Protein AF-A0A099NRB2-F1 (afdb_monomer_lite)

Foldseek 3Di:
DCPVPPLPPFDWDADPVLRDIDTDWDKDQWLDADALVLLVLCCVQFDVVCSVPQPHPPPPPPPPPPPDVPDPPDDPPPDDPVNVVVSVVSSVVSRVVCVVSQWIATPVGQIDHPLLFPDWAWFDDSNDIDTGHPAPSSVLSVCCSVPNPCVVVAQWDFQWGQDPVLRDTFGNLLLVVLLVLPDDPVVVVVQPPDPPPSPRDGCVSCVVVCVVCVPSSVVLLQLLLVCVVPVDVVSDGPDRDDGPDSSVVVSVVVCVVVVVRVVSCCVVPVVRDPPVPPPPSDPPDPPPDDD

InterPro domains:
  IPR007074 LicD/FKTN/FKRP, nucleotidyltransferase domain [PF04991] (4-137)
  IPR009644 FKTN/Mannosyltransferase regulator [PTHR15407] (3-195)

pLDDT: mean 76.5, std 18.3, range [29.64, 95.75]

Radius of gyration: 25.69 Å; chains: 1; bounding box: 51×63×72 Å

Structure (mmCIF, N/CA/C/O backbone):
data_AF-A0A099NRB2-F1
#
_entry.id   AF-A0A099NRB2-F1
#
loop_
_atom_site.group_PDB
_atom_site.id
_atom_site.type_symbol
_atom_site.label_atom_id
_atom_site.label_alt_id
_atom_site.label_comp_id
_atom_site.label_asym_id
_atom_site.label_entity_id
_atom_site.label_seq_id
_atom_site.pdbx_PDB_ins_code
_atom_site.Cartn_x
_atom_site.Cartn_y
_atom_site.Cartn_z
_atom_site.occupancy
_atom_site.B_iso_or_equiv
_atom_site.auth_seq_id
_atom_site.auth_comp_id
_atom_site.auth_asym_id
_atom_site.auth_atom_id
_atom_site.pdbx_PDB_model_num
ATOM 1 N N . GLY A 1 1 ? 2.157 0.848 -22.400 1.00 43.22 1 GLY A N 1
ATOM 2 C CA . GLY A 1 1 ? 3.146 1.868 -22.761 1.00 43.22 1 GLY A CA 1
ATOM 3 C C . GLY A 1 1 ? 2.749 2.642 -23.999 1.00 43.22 1 GLY A C 1
ATOM 4 O O . GLY A 1 1 ? 2.373 2.060 -25.007 1.00 43.22 1 GLY A O 1
ATOM 5 N N . LYS A 1 2 ? 2.792 3.973 -23.901 1.00 42.06 2 LYS A N 1
ATOM 6 C CA . LYS A 1 2 ? 2.476 4.970 -24.939 1.00 42.06 2 LYS A CA 1
ATOM 7 C C . LYS A 1 2 ? 3.451 4.937 -26.135 1.00 42.06 2 LYS A C 1
ATOM 9 O O . LYS A 1 2 ? 3.938 5.983 -26.540 1.00 42.06 2 LYS A O 1
ATOM 14 N N . GLU A 1 3 ? 3.715 3.797 -26.762 1.00 41.03 3 GLU A N 1
ATOM 15 C CA . GLU A 1 3 ? 4.356 3.855 -28.080 1.00 41.03 3 GLU A CA 1
ATOM 16 C C . GLU A 1 3 ? 3.373 4.535 -29.044 1.00 41.03 3 GLU A C 1
ATOM 18 O O . GLU A 1 3 ? 2.236 4.091 -29.237 1.00 41.03 3 GLU A O 1
ATOM 23 N N . ASN A 1 4 ? 3.747 5.728 -29.507 1.00 49.94 4 ASN A N 1
ATOM 24 C CA . ASN A 1 4 ? 2.945 6.617 -30.354 1.00 49.94 4 ASN A CA 1
ATOM 25 C C . ASN A 1 4 ? 1.575 7.047 -29.793 1.00 49.94 4 ASN A C 1
ATOM 27 O O . ASN A 1 4 ? 0.681 7.403 -30.557 1.00 49.94 4 ASN A O 1
ATOM 31 N N . GLY A 1 5 ? 1.356 6.996 -28.471 1.00 51.91 5 GLY A N 1
ATOM 32 C CA . GLY A 1 5 ? 0.042 7.324 -27.891 1.00 51.91 5 GLY A CA 1
ATOM 33 C C . GLY A 1 5 ? -1.081 6.348 -28.276 1.00 51.91 5 GLY A C 1
ATOM 34 O O . GLY A 1 5 ? -2.254 6.670 -28.094 1.00 51.91 5 GLY A O 1
ATOM 35 N N . SER A 1 6 ? -0.727 5.167 -28.796 1.00 51.22 6 SER A N 1
ATOM 36 C CA . SER A 1 6 ? -1.684 4.172 -29.299 1.00 51.22 6 SER A CA 1
ATOM 37 C C . SER A 1 6 ? -2.08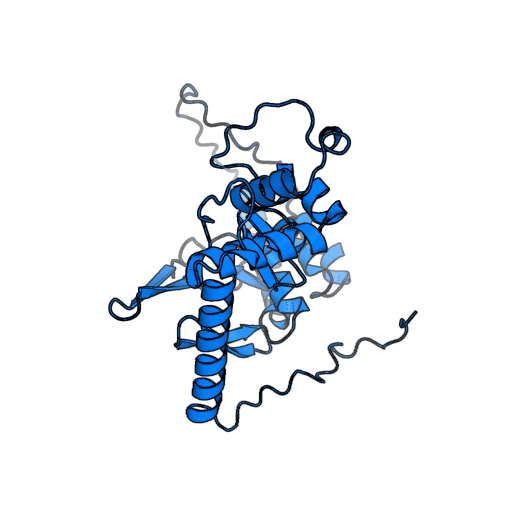3 3.129 -28.252 1.00 51.22 6 SER A C 1
ATOM 39 O O . SER A 1 6 ? -3.122 2.488 -28.387 1.00 51.22 6 SER A O 1
ATOM 41 N N . ASN A 1 7 ? -1.318 2.986 -27.163 1.00 56.28 7 ASN A N 1
ATOM 42 C CA . ASN A 1 7 ? -1.735 2.167 -26.025 1.00 56.28 7 ASN A CA 1
ATOM 43 C C . ASN A 1 7 ? -2.755 2.928 -25.164 1.00 56.28 7 ASN A C 1
ATOM 45 O O . ASN A 1 7 ? -2.414 3.593 -24.181 1.00 56.28 7 ASN A O 1
ATOM 49 N N . ASN A 1 8 ? -4.009 2.852 -25.607 1.00 58.25 8 ASN A N 1
ATOM 50 C CA . ASN A 1 8 ? -5.182 3.461 -24.985 1.00 58.25 8 ASN A CA 1
ATOM 51 C C . ASN A 1 8 ? -6.069 2.428 -24.278 1.00 58.25 8 ASN A C 1
ATOM 53 O O . ASN A 1 8 ? -7.251 2.691 -24.079 1.00 58.25 8 ASN A O 1
ATOM 57 N N . ILE A 1 9 ? -5.525 1.262 -23.909 1.00 65.44 9 ILE A N 1
ATOM 58 C CA . ILE A 1 9 ? -6.285 0.266 -23.148 1.00 65.44 9 ILE A CA 1
ATOM 59 C C . ILE A 1 9 ? -6.380 0.759 -21.697 1.00 65.44 9 ILE A C 1
ATOM 61 O O . ILE A 1 9 ? -5.507 0.497 -20.871 1.00 65.44 9 ILE A O 1
ATOM 65 N N . ASP A 1 10 ? -7.422 1.547 -21.452 1.00 66.81 10 ASP A N 1
ATOM 66 C CA . ASP A 1 10 ? -7.954 1.943 -20.151 1.00 66.81 10 ASP A CA 1
ATOM 67 C C . ASP A 1 10 ? -9.390 1.415 -20.129 1.00 66.81 10 ASP A C 1
ATOM 69 O O . ASP A 1 10 ? -10.236 1.866 -20.906 1.00 66.81 10 ASP A O 1
ATOM 73 N N . ALA A 1 11 ? -9.629 0.384 -19.327 1.00 76.88 11 ALA A N 1
ATOM 74 C CA . ALA A 1 11 ? -10.942 -0.224 -19.192 1.00 76.88 11 ALA A CA 1
ATOM 75 C C . ALA A 1 11 ? -11.305 -0.294 -17.716 1.00 76.88 11 ALA A C 1
ATOM 77 O O . ALA A 1 11 ? -10.454 -0.502 -16.857 1.00 76.88 11 ALA A O 1
ATOM 78 N N . ARG A 1 12 ? -12.590 -0.120 -17.425 1.00 85.00 12 ARG A N 1
ATOM 79 C CA . ARG A 1 12 ? -13.124 -0.270 -16.076 1.00 85.00 12 ARG A CA 1
ATOM 80 C C . ARG A 1 12 ? -14.252 -1.266 -16.128 1.00 85.00 12 ARG A C 1
ATOM 82 O O . ARG A 1 12 ? -15.140 -1.137 -16.969 1.00 85.00 12 ARG A O 1
ATOM 89 N N . VAL A 1 13 ? -14.197 -2.240 -15.237 1.00 83.75 13 VAL A N 1
ATOM 90 C CA . VAL A 1 13 ? -15.314 -3.147 -15.003 1.00 83.75 13 VAL A CA 1
ATOM 91 C C . VAL A 1 13 ? -15.972 -2.703 -13.712 1.00 83.75 13 VAL A C 1
ATOM 93 O O . VAL A 1 13 ? -15.300 -2.557 -12.692 1.00 83.75 13 VAL A O 1
ATOM 96 N N . VAL A 1 14 ? -17.273 -2.440 -13.796 1.00 84.75 14 VAL A N 1
ATOM 97 C CA . VAL A 1 14 ? -18.122 -2.160 -12.642 1.00 84.75 14 VAL A CA 1
ATOM 98 C C . VAL A 1 14 ? -19.217 -3.206 -12.642 1.00 84.75 14 VAL A C 1
ATOM 100 O O . VAL A 1 14 ? -20.041 -3.222 -13.557 1.00 84.75 14 VAL A O 1
ATOM 103 N N . ASP A 1 15 ? -19.202 -4.083 -11.649 1.00 83.19 15 ASP A N 1
ATOM 104 C CA . ASP A 1 15 ? -20.333 -4.962 -11.394 1.00 83.19 15 ASP A CA 1
ATOM 105 C C . ASP A 1 15 ? -21.363 -4.205 -10.551 1.00 83.19 15 ASP A C 1
ATOM 107 O O . ASP A 1 15 ? -21.065 -3.739 -9.452 1.00 83.19 15 ASP A O 1
ATOM 111 N N . VAL A 1 16 ? -22.570 -4.034 -11.088 1.00 84.81 16 VAL A N 1
ATOM 112 C CA . VAL A 1 16 ? -23.629 -3.240 -10.446 1.00 84.81 16 VAL A CA 1
ATOM 113 C C . VAL A 1 16 ? -24.317 -3.985 -9.307 1.00 84.81 16 VAL A C 1
ATOM 115 O O . VAL A 1 16 ? -24.916 -3.334 -8.453 1.00 84.81 16 VAL A O 1
ATOM 118 N N . ASP A 1 17 ? -24.207 -5.314 -9.276 1.00 73.88 17 ASP A N 1
ATOM 119 C CA . ASP A 1 17 ? -24.841 -6.137 -8.248 1.00 73.88 17 ASP A CA 1
ATOM 120 C C . ASP A 1 17 ? -23.969 -6.216 -6.987 1.00 73.88 17 ASP A C 1
ATOM 122 O O . ASP A 1 17 ? -24.467 -6.024 -5.876 1.00 73.88 17 ASP A O 1
ATOM 126 N N . SER A 1 18 ? -22.658 -6.445 -7.144 1.00 77.12 18 SER A N 1
ATOM 127 C CA . SER A 1 18 ? -21.711 -6.472 -6.016 1.00 77.12 18 SER A CA 1
ATOM 128 C C . SER A 1 18 ? -21.108 -5.107 -5.667 1.00 77.12 18 SER A C 1
ATOM 130 O O . SER A 1 18 ? -20.622 -4.917 -4.552 1.00 77.12 18 SER A O 1
ATOM 132 N N . GLY A 1 19 ? -21.120 -4.155 -6.604 1.00 77.38 19 GLY A N 1
ATOM 133 C CA . GLY A 1 19 ? -20.379 -2.899 -6.496 1.00 77.38 19 GLY A CA 1
ATOM 134 C C . GLY A 1 19 ? -18.883 -3.026 -6.813 1.00 77.38 19 GLY A C 1
ATOM 135 O O . GLY A 1 19 ? -18.168 -2.035 -6.648 1.00 77.38 19 GLY A O 1
ATOM 136 N N . LEU A 1 20 ? -18.413 -4.200 -7.269 1.00 80.44 20 LEU A N 1
ATOM 137 C CA . LEU A 1 20 ? -17.005 -4.442 -7.593 1.00 80.44 20 LEU A CA 1
ATOM 138 C C . LEU A 1 20 ? -16.510 -3.468 -8.661 1.00 80.44 20 LEU A C 1
ATOM 140 O O . LEU A 1 20 ? -17.086 -3.369 -9.747 1.00 80.44 20 LEU A O 1
ATOM 144 N N . PHE A 1 21 ? -15.396 -2.800 -8.367 1.00 83.44 21 PHE A N 1
ATOM 145 C CA . PHE A 1 21 ? -14.719 -1.889 -9.285 1.00 83.44 21 PHE A CA 1
ATOM 146 C C . PHE A 1 21 ? -13.305 -2.385 -9.600 1.00 83.44 21 PHE A C 1
ATOM 148 O O . PHE A 1 21 ? -12.449 -2.480 -8.719 1.00 83.44 21 PHE A O 1
ATOM 155 N N . VAL A 1 22 ? -13.027 -2.634 -10.881 1.00 82.44 22 VAL A N 1
ATOM 156 C CA . VAL A 1 22 ? -11.697 -3.033 -11.366 1.00 82.44 22 VAL A CA 1
ATOM 157 C C . VAL A 1 22 ? -11.193 -2.025 -12.392 1.00 82.44 22 VAL A C 1
ATOM 159 O O . VAL A 1 22 ? -11.799 -1.858 -13.452 1.00 82.44 22 VAL A O 1
ATOM 162 N N . ASP A 1 23 ? -10.057 -1.387 -12.092 1.00 83.62 23 ASP A N 1
ATOM 163 C CA . ASP A 1 23 ? -9.315 -0.535 -13.030 1.00 83.62 23 ASP A CA 1
ATOM 164 C C . ASP A 1 23 ? -8.304 -1.394 -13.805 1.00 83.62 23 ASP A C 1
ATOM 166 O O . ASP A 1 23 ? -7.403 -2.002 -13.223 1.00 83.62 23 ASP A O 1
ATOM 170 N N . ILE A 1 24 ? -8.474 -1.483 -15.124 1.00 83.12 24 ILE A N 1
ATOM 171 C CA . ILE A 1 24 ? -7.662 -2.325 -16.006 1.00 83.12 24 ILE A CA 1
ATOM 172 C C . ILE A 1 24 ? -6.663 -1.447 -16.750 1.00 83.12 24 ILE A C 1
ATOM 174 O O . ILE A 1 24 ? -7.028 -0.547 -17.507 1.00 83.12 24 ILE A O 1
ATOM 178 N N . THR A 1 25 ? -5.383 -1.773 -16.587 1.00 83.12 25 THR A N 1
ATOM 179 C CA . THR A 1 25 ? -4.269 -1.099 -17.253 1.00 83.12 25 THR A CA 1
ATOM 180 C C . THR A 1 25 ? -3.484 -2.074 -18.126 1.00 83.12 25 THR A C 1
ATOM 182 O O . THR A 1 25 ? -3.059 -3.134 -17.671 1.00 83.12 25 THR A O 1
ATOM 185 N N . GLY A 1 26 ? -3.232 -1.686 -19.379 1.00 85.56 26 GLY A N 1
ATOM 186 C CA . GLY A 1 26 ? -2.341 -2.416 -20.281 1.00 85.56 26 GLY A CA 1
ATOM 187 C C . GLY A 1 26 ? -0.854 -2.144 -20.017 1.00 85.56 26 GLY A C 1
ATOM 188 O O . GLY A 1 26 ? -0.421 -0.989 -19.916 1.00 85.56 26 GLY A O 1
ATOM 189 N N . LEU A 1 27 ? -0.052 -3.209 -19.989 1.00 89.00 27 LEU A N 1
ATOM 190 C CA . LEU A 1 27 ? 1.412 -3.148 -19.991 1.00 89.00 27 LEU A CA 1
ATOM 191 C C . LEU A 1 27 ? 1.950 -3.410 -21.402 1.00 89.00 27 LEU A C 1
ATOM 193 O O . LEU A 1 27 ? 1.386 -4.199 -22.154 1.00 89.00 27 LEU A O 1
ATOM 197 N N . SER A 1 28 ? 3.032 -2.735 -21.781 1.00 90.06 28 SER A N 1
ATOM 198 C CA . SER A 1 28 ? 3.771 -3.034 -23.014 1.00 90.06 28 SER A CA 1
ATOM 199 C C . SER A 1 28 ? 5.253 -2.758 -22.812 1.00 90.06 28 SER A C 1
ATOM 201 O O . SER A 1 28 ? 5.629 -2.135 -21.824 1.00 90.0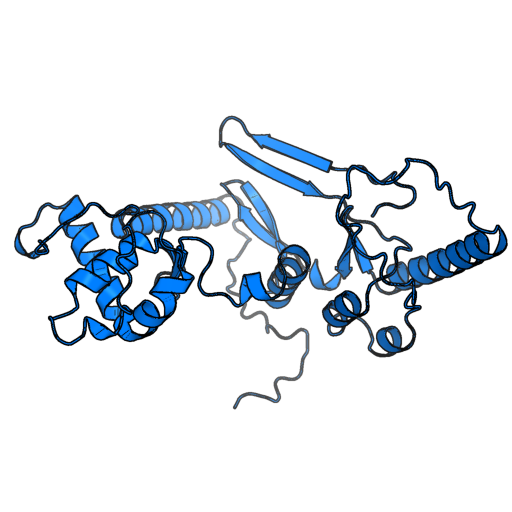6 28 SER A O 1
ATOM 203 N N . VAL A 1 29 ? 6.088 -3.197 -23.745 1.00 92.75 29 VAL A N 1
ATOM 204 C CA . VAL A 1 29 ? 7.450 -2.668 -23.867 1.00 92.75 29 VAL A CA 1
ATOM 205 C C . VAL A 1 29 ? 7.357 -1.291 -24.535 1.00 92.75 29 VAL A C 1
ATOM 207 O O . VAL A 1 29 ? 6.426 -1.049 -25.310 1.00 92.75 29 VAL A O 1
ATOM 210 N N . SER A 1 30 ? 8.249 -0.364 -24.184 1.00 90.19 30 SER A N 1
ATOM 211 C CA . SER A 1 30 ? 8.388 0.902 -24.913 1.00 90.19 30 SER A CA 1
ATOM 212 C C . SER A 1 30 ? 9.796 1.472 -24.827 1.00 90.19 30 SER A C 1
ATOM 214 O O . SER A 1 30 ? 10.443 1.271 -23.801 1.00 90.19 30 SER A O 1
ATOM 216 N N . GLY A 1 31 ? 10.204 2.277 -25.809 1.00 90.00 31 GLY A N 1
ATOM 217 C CA . GLY A 1 31 ? 11.449 3.061 -25.784 1.00 90.00 31 GLY A CA 1
ATOM 218 C C . GLY A 1 31 ? 11.482 4.272 -24.830 1.00 90.00 31 GLY A C 1
ATOM 219 O O . GLY A 1 31 ? 12.411 5.079 -24.874 1.00 90.00 31 GLY A O 1
ATOM 220 N N . GLU A 1 32 ? 10.485 4.448 -23.953 1.00 87.88 32 GLU A N 1
ATOM 221 C CA . GLU A 1 32 ? 10.466 5.567 -23.003 1.00 87.88 32 GLU A CA 1
ATOM 222 C C . GLU A 1 32 ? 11.590 5.468 -21.959 1.00 87.88 32 GLU A C 1
ATOM 224 O O . GLU A 1 32 ? 11.655 4.502 -21.207 1.00 87.88 32 GLU A O 1
ATOM 229 N N . SER A 1 33 ? 12.430 6.501 -21.838 1.00 88.00 33 SER A N 1
ATOM 230 C CA . SER A 1 33 ? 13.547 6.494 -20.883 1.00 88.00 33 SER A CA 1
ATOM 231 C C . SER A 1 33 ? 13.104 6.490 -19.416 1.00 88.00 33 SER A C 1
ATOM 233 O O . SER A 1 33 ? 12.306 7.331 -18.994 1.00 88.00 33 SER A O 1
ATOM 235 N N . LEU A 1 34 ? 13.732 5.626 -18.618 1.00 89.44 34 LEU A N 1
ATOM 236 C CA . LEU A 1 34 ? 13.676 5.650 -17.157 1.00 89.44 34 LEU A CA 1
ATOM 237 C C . LEU A 1 34 ? 14.478 6.832 -16.588 1.00 89.44 34 LEU A C 1
ATOM 239 O O . LEU A 1 34 ? 15.589 7.144 -17.025 1.00 89.44 34 LEU A O 1
ATOM 243 N N . THR A 1 35 ? 13.955 7.465 -15.541 1.00 88.38 35 THR A N 1
ATOM 244 C CA . THR A 1 35 ? 14.723 8.392 -14.701 1.00 88.38 35 THR A CA 1
ATOM 245 C C . THR A 1 35 ? 15.721 7.635 -13.821 1.00 88.38 35 THR A C 1
ATOM 247 O O . THR A 1 35 ? 15.529 6.466 -13.488 1.00 88.38 35 THR A O 1
ATOM 250 N N . SER A 1 36 ? 16.755 8.321 -13.320 1.00 85.81 36 SER A N 1
ATOM 251 C CA . SER A 1 36 ? 17.711 7.725 -12.368 1.00 85.81 36 SER A CA 1
ATOM 252 C C . SER A 1 36 ? 17.032 7.182 -11.101 1.00 85.81 36 SER A C 1
ATOM 254 O O . SER A 1 36 ? 17.493 6.208 -10.506 1.00 85.81 36 SER A O 1
ATOM 256 N N . ALA A 1 37 ? 15.925 7.801 -10.676 1.00 86.06 37 ALA A N 1
ATOM 257 C CA . ALA A 1 37 ? 15.146 7.335 -9.535 1.00 86.06 37 ALA A CA 1
ATOM 258 C C . ALA A 1 37 ? 14.397 6.030 -9.845 1.00 86.06 37 ALA A C 1
ATOM 260 O O . ALA A 1 37 ? 14.343 5.151 -8.988 1.00 86.06 37 ALA A O 1
ATOM 261 N N . GLU A 1 38 ? 13.842 5.892 -11.050 1.00 88.69 38 GLU A N 1
ATOM 262 C CA . GLU A 1 38 ? 13.164 4.670 -11.495 1.00 88.69 38 GLU A CA 1
ATOM 263 C C . GLU A 1 38 ? 14.160 3.533 -11.729 1.00 88.69 38 GLU A C 1
ATOM 265 O O . GLU A 1 38 ? 13.946 2.444 -11.202 1.00 88.69 38 GLU A O 1
ATOM 270 N N . LEU A 1 39 ? 15.306 3.798 -12.367 1.00 89.19 39 LEU A N 1
ATOM 271 C CA . LEU A 1 39 ? 16.399 2.822 -12.492 1.00 89.19 39 LEU A CA 1
ATOM 272 C C . LEU A 1 39 ? 16.832 2.276 -11.127 1.00 89.19 39 LEU A C 1
ATOM 274 O O . LEU A 1 39 ? 16.991 1.070 -10.945 1.00 89.19 39 LEU A O 1
ATOM 278 N N . LYS A 1 40 ? 16.937 3.145 -10.113 1.00 87.81 40 LYS A N 1
ATOM 279 C CA . LYS A 1 40 ? 17.264 2.716 -8.747 1.00 87.81 40 LYS A CA 1
ATOM 280 C C . LYS A 1 40 ? 16.210 1.776 -8.149 1.00 87.81 40 LYS A C 1
ATOM 282 O O . LYS A 1 40 ? 16.581 0.891 -7.379 1.00 87.81 40 LYS A O 1
ATOM 287 N N . LYS A 1 41 ? 14.922 1.937 -8.486 1.00 88.94 41 LYS A N 1
ATOM 288 C CA . LYS A 1 41 ? 13.860 1.000 -8.064 1.00 88.94 41 LYS A CA 1
ATOM 289 C C . LYS A 1 41 ? 14.025 -0.371 -8.728 1.00 88.94 41 LYS A C 1
ATOM 291 O O . LYS A 1 41 ? 13.687 -1.380 -8.113 1.00 88.94 41 LYS A O 1
ATOM 296 N N . LEU A 1 42 ? 14.574 -0.410 -9.944 1.00 90.31 42 LEU A N 1
ATOM 297 C CA . LEU A 1 42 ? 14.797 -1.641 -10.704 1.00 90.31 42 LEU A CA 1
ATOM 298 C C . LEU A 1 42 ? 16.108 -2.357 -10.357 1.00 90.31 42 LEU A C 1
ATOM 300 O O . LEU A 1 42 ? 16.233 -3.526 -10.684 1.00 90.31 42 LEU A O 1
ATOM 304 N N . ARG A 1 43 ? 17.044 -1.729 -9.632 1.00 88.75 43 ARG A N 1
ATOM 305 C CA . ARG A 1 43 ? 18.393 -2.265 -9.335 1.00 88.75 43 ARG A CA 1
ATOM 306 C C . ARG A 1 43 ? 18.460 -3.712 -8.821 1.00 88.75 43 ARG A C 1
ATOM 308 O O . ARG A 1 43 ? 19.471 -4.370 -9.003 1.00 88.75 43 ARG A O 1
ATOM 315 N N . ARG A 1 44 ? 17.425 -4.202 -8.135 1.00 87.81 44 ARG A N 1
ATOM 316 C CA . ARG A 1 44 ? 17.370 -5.585 -7.614 1.00 87.81 44 ARG A CA 1
ATOM 317 C C . ARG A 1 44 ? 16.785 -6.603 -8.600 1.00 87.81 44 ARG A C 1
ATOM 319 O O . ARG A 1 44 ? 16.741 -7.782 -8.281 1.00 87.81 44 ARG A O 1
ATOM 326 N N . TRP A 1 45 ? 16.305 -6.132 -9.743 1.00 91.31 45 TRP A N 1
ATOM 327 C CA . TRP A 1 45 ? 15.466 -6.865 -10.690 1.00 91.31 45 TRP A CA 1
ATOM 328 C C . TRP A 1 45 ? 16.051 -6.893 -12.105 1.00 91.31 45 TRP A C 1
ATOM 330 O O . TRP A 1 45 ? 15.480 -7.532 -12.981 1.00 91.31 45 TRP A O 1
ATOM 340 N N . VAL A 1 46 ? 17.152 -6.173 -12.334 1.00 91.44 46 VAL A N 1
ATOM 341 C CA . VAL A 1 46 ? 17.881 -6.108 -13.605 1.00 91.44 46 VAL A CA 1
ATOM 342 C C . VAL A 1 46 ? 19.383 -6.271 -13.339 1.00 91.44 46 VAL A C 1
ATOM 344 O O . VAL A 1 46 ? 19.818 -5.992 -12.215 1.00 91.44 46 VAL A O 1
ATOM 347 N N . PRO A 1 47 ? 20.183 -6.704 -14.331 1.00 91.19 47 PRO A N 1
ATOM 348 C CA . PRO A 1 47 ? 21.638 -6.786 -14.201 1.00 91.19 47 PRO A CA 1
ATOM 349 C C . PRO A 1 47 ? 22.261 -5.444 -13.790 1.00 91.19 47 PRO A C 1
ATOM 351 O O . PRO A 1 47 ? 21.791 -4.381 -14.201 1.00 91.19 47 PRO A O 1
ATOM 354 N N . ASN A 1 48 ? 23.325 -5.466 -12.981 1.00 88.44 48 ASN A N 1
ATOM 355 C CA . ASN A 1 48 ? 23.965 -4.224 -12.526 1.00 88.44 48 ASN A CA 1
ATOM 356 C C . ASN A 1 48 ? 24.644 -3.488 -13.685 1.00 88.44 48 ASN A C 1
ATOM 358 O O . ASN A 1 48 ? 24.627 -2.263 -13.717 1.00 88.44 48 ASN A O 1
ATOM 362 N N . GLU A 1 49 ? 25.173 -4.234 -14.654 1.00 88.94 49 GLU A N 1
ATOM 363 C CA . GLU A 1 49 ? 25.814 -3.719 -15.863 1.00 88.94 49 GLU A CA 1
ATOM 364 C C . GLU A 1 49 ? 24.852 -2.832 -16.661 1.00 88.94 49 GLU A C 1
ATOM 366 O O . GLU A 1 49 ? 25.256 -1.818 -17.236 1.00 88.94 49 GLU A O 1
ATOM 371 N N . LEU A 1 50 ? 23.556 -3.171 -16.642 1.00 88.00 50 LEU A N 1
ATOM 372 C CA . LEU A 1 50 ? 22.521 -2.369 -17.281 1.00 88.00 50 LEU A CA 1
ATOM 373 C C . LEU A 1 50 ? 22.389 -0.990 -16.628 1.00 88.00 50 LEU A C 1
ATOM 375 O O . LEU A 1 50 ? 22.178 0.001 -17.316 1.00 88.00 50 LEU A O 1
ATOM 379 N N . LEU A 1 51 ? 22.519 -0.899 -15.303 1.00 85.62 51 LEU A N 1
ATOM 380 C CA . LEU A 1 51 ? 22.355 0.365 -14.578 1.00 85.62 51 LEU A CA 1
ATOM 381 C C . LEU A 1 51 ? 23.442 1.379 -14.934 1.00 85.62 51 LEU A C 1
ATOM 383 O O . LEU A 1 51 ? 23.170 2.580 -14.941 1.00 85.62 51 LEU A O 1
ATOM 387 N N . ASP A 1 52 ? 24.645 0.889 -15.224 1.00 85.19 52 ASP A N 1
ATOM 388 C CA . ASP A 1 52 ? 25.801 1.714 -15.570 1.00 85.19 52 ASP A CA 1
ATOM 389 C C . ASP A 1 52 ? 25.777 2.146 -17.043 1.00 85.19 52 ASP A C 1
ATOM 391 O O . ASP A 1 52 ? 26.262 3.225 -17.384 1.00 85.19 52 ASP A O 1
ATOM 395 N N . THR A 1 53 ? 25.190 1.318 -17.911 1.00 86.62 53 THR A N 1
ATOM 396 C CA . THR A 1 53 ? 25.155 1.528 -19.367 1.00 86.62 53 THR A CA 1
ATOM 397 C C . THR A 1 53 ? 23.861 2.161 -19.871 1.00 86.62 53 THR A C 1
ATOM 399 O O . THR A 1 53 ? 23.827 2.625 -21.008 1.00 86.62 53 THR A O 1
ATOM 402 N N . TYR A 1 54 ? 22.808 2.231 -19.046 1.00 89.56 54 TYR A N 1
ATOM 403 C CA . TYR A 1 54 ? 21.507 2.728 -19.483 1.00 89.56 54 TYR A CA 1
ATOM 404 C C . TYR A 1 54 ? 21.601 4.172 -20.011 1.00 89.56 54 TYR A C 1
ATOM 406 O O . TYR A 1 54 ? 22.064 5.064 -19.281 1.00 89.56 54 TYR A O 1
ATOM 414 N N . PRO A 1 55 ? 21.105 4.454 -21.231 1.00 86.12 55 PRO A N 1
ATOM 415 C CA . PRO A 1 55 ? 21.126 5.789 -21.813 1.00 86.12 55 PRO A CA 1
ATOM 416 C C . PRO A 1 55 ? 20.148 6.699 -21.059 1.00 86.12 55 PRO A C 1
ATOM 418 O O . PRO A 1 55 ? 18.969 6.850 -21.383 1.00 86.12 55 PRO A O 1
ATOM 421 N N . THR A 1 56 ? 20.635 7.320 -19.985 1.00 71.75 56 THR A N 1
ATOM 422 C CA . THR A 1 56 ? 19.857 8.308 -19.241 1.00 71.75 56 THR A CA 1
ATOM 423 C C . THR A 1 56 ? 19.825 9.604 -20.033 1.00 71.75 56 THR A C 1
ATOM 425 O O . THR A 1 56 ? 20.819 10.321 -20.165 1.00 71.75 56 THR A O 1
ATOM 428 N N . ASN A 1 57 ? 18.648 9.944 -20.551 1.00 61.25 57 ASN A N 1
ATOM 429 C CA . ASN A 1 57 ? 18.431 11.255 -21.131 1.00 61.25 57 ASN A CA 1
ATOM 430 C C . ASN A 1 57 ? 18.677 12.318 -20.046 1.00 61.25 57 ASN A C 1
ATOM 432 O O . ASN A 1 57 ? 17.830 12.550 -19.183 1.00 61.25 57 ASN A O 1
ATOM 436 N N . LYS A 1 58 ? 19.807 13.042 -20.123 1.00 48.34 58 LYS A N 1
ATOM 437 C CA . LYS A 1 58 ? 20.042 14.313 -19.405 1.00 48.34 58 LYS A CA 1
ATOM 438 C C . LYS A 1 58 ? 19.128 15.423 -19.942 1.00 48.34 58 LYS A C 1
ATOM 440 O O . LYS A 1 58 ? 19.526 16.587 -20.009 1.00 48.34 58 LYS A O 1
ATOM 445 N N . ARG A 1 59 ? 17.902 15.094 -20.363 1.00 48.66 59 ARG A N 1
ATOM 446 C CA . ARG A 1 59 ? 16.914 16.102 -20.706 1.00 48.66 59 ARG A CA 1
ATOM 447 C C . ARG A 1 59 ? 16.661 16.879 -19.430 1.00 48.66 59 ARG A C 1
ATOM 449 O O . ARG A 1 59 ? 16.177 16.346 -18.431 1.00 48.66 59 ARG A O 1
ATOM 456 N N . THR A 1 60 ? 17.110 18.128 -19.491 1.00 37.09 60 THR A N 1
ATOM 457 C CA . THR A 1 60 ? 16.863 19.197 -18.541 1.00 37.09 60 THR A CA 1
ATOM 458 C C . THR A 1 60 ? 15.519 18.972 -17.887 1.00 37.09 60 THR A C 1
ATOM 460 O O . THR A 1 60 ? 14.530 18.691 -18.564 1.00 37.09 60 THR A O 1
ATOM 463 N N . THR A 1 61 ? 15.493 19.071 -16.563 1.00 34.06 61 THR A N 1
ATOM 464 C CA . THR A 1 61 ? 14.267 19.290 -15.814 1.00 34.06 61 THR A CA 1
ATOM 465 C C . THR A 1 61 ? 13.386 20.227 -16.637 1.00 34.06 61 THR A C 1
ATOM 467 O O . THR A 1 61 ? 13.627 21.434 -16.692 1.00 34.06 61 THR A O 1
ATOM 470 N N . ARG A 1 62 ? 12.374 19.683 -17.334 1.00 42.38 62 ARG A N 1
ATOM 471 C CA . ARG A 1 62 ? 11.236 20.477 -17.774 1.00 42.38 62 ARG A CA 1
ATOM 472 C C . ARG A 1 62 ? 10.719 20.984 -16.445 1.00 42.38 62 ARG A C 1
ATOM 474 O O . ARG A 1 62 ? 10.088 20.225 -15.708 1.00 42.38 62 ARG A O 1
ATOM 481 N N . LYS A 1 63 ? 11.134 22.202 -16.060 1.00 34.66 63 LYS A N 1
ATOM 482 C CA . LYS A 1 63 ? 10.601 22.901 -14.896 1.00 34.66 63 LYS A CA 1
ATOM 483 C C . LYS A 1 63 ? 9.112 22.647 -15.001 1.00 34.66 63 LYS A C 1
ATOM 485 O O . LYS A 1 63 ? 8.543 22.925 -16.056 1.00 34.66 63 LYS A O 1
ATOM 490 N N . LYS A 1 64 ? 8.514 22.021 -13.982 1.00 37.72 64 LYS A N 1
ATOM 491 C CA . LYS A 1 64 ? 7.058 21.975 -13.885 1.00 37.72 64 LYS A CA 1
ATOM 492 C C . LYS A 1 64 ? 6.639 23.419 -14.091 1.00 37.72 64 LYS A C 1
ATOM 494 O O . LYS A 1 64 ? 6.952 24.258 -13.245 1.00 37.72 64 LYS A O 1
ATOM 499 N N . ASN A 1 65 ? 6.080 23.727 -15.257 1.00 40.06 65 ASN A N 1
ATOM 500 C CA . ASN A 1 65 ? 5.556 25.048 -15.509 1.00 40.06 65 ASN A CA 1
ATOM 501 C C . ASN A 1 65 ? 4.454 25.169 -14.465 1.00 40.06 65 ASN A C 1
ATOM 503 O O . ASN A 1 65 ? 3.423 24.509 -14.582 1.00 40.06 65 ASN A O 1
ATOM 507 N N . HIS A 1 66 ? 4.708 25.922 -13.392 1.00 42.16 66 HIS A N 1
ATOM 508 C CA . HIS A 1 66 ? 3.616 26.448 -12.599 1.00 42.16 66 HIS A CA 1
ATOM 509 C C . HIS A 1 66 ? 2.733 27.145 -13.618 1.00 42.16 66 HIS A C 1
ATOM 511 O O . HIS A 1 66 ? 3.208 28.029 -14.334 1.00 42.16 66 HIS A O 1
ATOM 517 N N . TRP A 1 67 ? 1.512 26.644 -13.772 1.00 39.78 67 TRP A N 1
ATOM 518 C CA . TRP A 1 67 ? 0.562 27.202 -14.710 1.00 39.78 67 TRP A CA 1
ATOM 519 C C . TRP A 1 67 ? 0.437 28.694 -14.394 1.00 39.78 67 TRP A C 1
ATOM 521 O O . TRP A 1 67 ? -0.055 29.074 -13.335 1.00 39.78 67 TRP A O 1
ATOM 531 N N . ASN A 1 68 ? 0.996 29.529 -15.270 1.00 48.38 68 ASN A N 1
ATOM 532 C CA . ASN A 1 68 ? 0.919 30.972 -15.165 1.00 48.38 68 ASN A CA 1
ATOM 533 C C . ASN A 1 68 ? -0.115 31.424 -16.202 1.00 48.38 68 ASN A C 1
ATOM 535 O O . ASN A 1 68 ? 0.205 31.428 -17.394 1.00 48.38 68 ASN A O 1
ATOM 539 N N . PRO A 1 69 ? -1.339 31.792 -15.793 1.00 54.69 69 PRO A N 1
ATOM 540 C CA . PRO A 1 69 ? -2.421 32.130 -16.719 1.00 54.69 69 PRO A CA 1
ATOM 541 C C . PRO A 1 69 ? -2.143 33.342 -17.623 1.00 54.69 69 PRO A C 1
ATOM 543 O O . PRO A 1 69 ? -2.960 33.643 -18.488 1.00 54.69 69 PRO A O 1
ATOM 546 N N . LYS A 1 70 ? -1.016 34.047 -17.442 1.00 53.47 70 LYS A N 1
ATOM 547 C CA . LYS A 1 70 ? -0.658 35.268 -18.182 1.00 53.47 70 LYS A CA 1
ATOM 548 C C . LYS A 1 70 ? 0.494 35.111 -19.187 1.00 53.47 70 LYS A C 1
ATOM 550 O O . LYS A 1 70 ? 0.916 36.110 -19.760 1.00 53.47 70 LYS A O 1
ATOM 555 N N . ALA A 1 71 ? 1.029 33.908 -19.408 1.00 48.94 71 ALA A N 1
ATOM 556 C CA . ALA A 1 71 ? 2.070 33.718 -20.422 1.00 48.94 71 ALA A CA 1
ATOM 557 C C . ALA A 1 71 ? 1.466 33.761 -21.846 1.00 48.94 71 ALA A C 1
ATOM 559 O O . ALA A 1 71 ? 0.443 33.111 -22.082 1.00 48.94 71 ALA A O 1
ATOM 560 N N . PRO A 1 72 ? 2.061 34.502 -22.803 1.00 46.59 72 PRO A N 1
ATOM 561 C CA . PRO A 1 72 ? 1.572 34.542 -24.178 1.00 46.59 72 PRO A CA 1
ATOM 562 C C . PRO A 1 72 ? 1.595 33.137 -24.799 1.00 46.59 72 PRO A C 1
ATOM 564 O O . PRO A 1 72 ? 2.569 32.399 -24.662 1.00 46.59 72 PRO A O 1
ATOM 567 N N . LYS A 1 73 ? 0.505 32.765 -25.482 1.00 51.56 73 LYS A N 1
ATOM 568 C CA . LYS A 1 73 ? 0.227 31.412 -26.005 1.00 51.56 73 LYS A CA 1
ATOM 569 C C . LYS A 1 73 ? 1.113 30.943 -27.173 1.00 51.56 73 LYS A C 1
ATOM 571 O O . LYS A 1 73 ? 0.844 29.883 -27.723 1.00 51.56 73 LYS A O 1
ATOM 576 N N . ASN A 1 74 ? 2.175 31.660 -27.532 1.00 50.75 74 ASN A N 1
ATOM 577 C CA . ASN A 1 74 ? 2.976 31.331 -28.710 1.00 50.75 74 ASN A CA 1
ATOM 578 C C . ASN A 1 74 ? 4.421 31.026 -28.329 1.00 50.75 74 ASN A C 1
ATOM 580 O O . ASN A 1 74 ? 5.198 31.938 -28.076 1.00 50.75 74 ASN A O 1
ATOM 584 N N . LEU A 1 75 ? 4.762 29.737 -28.327 1.00 47.12 75 LEU A N 1
ATOM 585 C CA . LEU A 1 75 ? 6.121 29.210 -28.476 1.00 47.12 75 LEU A CA 1
ATOM 586 C C . LEU A 1 75 ? 6.000 27.757 -28.964 1.00 47.12 75 LEU A C 1
ATOM 588 O O . LEU A 1 75 ? 6.227 26.806 -28.217 1.00 47.12 75 LEU A O 1
ATOM 592 N N . HIS A 1 76 ? 5.618 27.576 -30.231 1.00 44.66 76 HIS A N 1
ATOM 593 C CA . HIS A 1 76 ? 6.002 26.361 -30.946 1.00 44.66 76 HIS A CA 1
ATOM 594 C C . HIS A 1 76 ? 7.511 26.459 -31.159 1.00 44.66 76 HIS A C 1
ATOM 596 O O . HIS A 1 76 ? 7.986 27.177 -32.033 1.00 44.66 76 HIS A O 1
ATOM 602 N N . LYS A 1 77 ? 8.276 25.834 -30.267 1.00 53.41 77 LYS A N 1
ATOM 603 C CA . LYS A 1 77 ? 9.710 25.664 -30.459 1.00 53.41 77 LYS A CA 1
ATOM 604 C C . LYS A 1 77 ? 9.852 24.546 -31.491 1.00 53.41 77 LYS A C 1
ATOM 606 O O . LYS A 1 77 ? 9.599 23.397 -31.148 1.00 53.41 77 LYS A O 1
ATOM 611 N N . GLU A 1 78 ? 10.139 24.889 -32.744 1.00 53.88 78 GLU A N 1
ATOM 612 C CA . GLU A 1 78 ? 10.481 23.892 -33.762 1.00 53.88 78 GLU A CA 1
ATOM 613 C C . GLU A 1 78 ? 11.730 23.140 -33.287 1.00 53.88 78 GLU A C 1
ATOM 615 O O . GLU A 1 78 ? 12.785 23.737 -33.056 1.00 53.88 78 GLU A O 1
ATOM 620 N N . GLU A 1 79 ? 11.578 21.841 -33.032 1.00 58.47 79 GLU A N 1
ATOM 621 C CA . GLU A 1 79 ? 12.688 20.960 -32.675 1.00 58.47 79 GLU A CA 1
ATOM 622 C C . GLU A 1 79 ? 13.548 20.737 -33.923 1.00 58.47 79 GLU A C 1
ATOM 624 O O . GLU A 1 79 ? 13.027 20.526 -35.021 1.00 58.47 79 GLU A O 1
ATOM 629 N N . LYS A 1 80 ? 14.874 20.823 -33.780 1.00 67.69 80 LYS A N 1
ATOM 630 C CA . LYS A 1 80 ? 15.775 20.661 -34.926 1.00 67.69 80 LYS A CA 1
ATOM 631 C C . LYS A 1 80 ? 15.691 19.217 -35.448 1.00 67.69 80 LYS A C 1
ATOM 633 O O . LYS A 1 80 ? 15.718 18.299 -34.630 1.00 67.69 80 LYS A O 1
ATOM 638 N N . PRO A 1 81 ? 15.674 18.980 -36.774 1.00 70.31 81 PRO A N 1
ATOM 639 C CA . PRO A 1 81 ? 15.570 17.632 -37.346 1.00 70.31 81 PRO A CA 1
ATOM 640 C C . PRO A 1 81 ? 16.616 16.640 -36.813 1.00 70.31 81 PRO A C 1
ATOM 642 O O . PRO A 1 81 ? 16.303 15.478 -36.580 1.00 70.31 81 PRO A O 1
ATOM 645 N N . GLU A 1 82 ? 17.841 17.107 -36.567 1.00 68.50 82 GLU A N 1
ATOM 646 C CA . GLU A 1 82 ? 18.941 16.314 -36.000 1.00 68.50 82 GLU A CA 1
ATOM 647 C C . GLU A 1 82 ? 18.652 15.846 -34.563 1.00 68.50 82 GLU A C 1
ATOM 649 O O . GLU A 1 82 ? 18.898 14.687 -34.237 1.00 68.50 82 GLU A O 1
ATOM 654 N N . GLU A 1 83 ? 18.075 16.711 -33.719 1.00 66.12 83 GLU A N 1
ATOM 655 C CA . GLU A 1 83 ? 17.685 16.364 -32.342 1.00 66.12 83 GLU A CA 1
ATOM 656 C C . GLU A 1 83 ? 16.579 15.298 -32.341 1.00 66.12 83 GLU A C 1
ATOM 658 O O . GLU A 1 83 ? 16.630 14.352 -31.559 1.00 66.12 83 GLU A O 1
ATOM 663 N N . VAL A 1 84 ? 15.628 15.398 -33.276 1.00 71.00 84 VAL A N 1
ATOM 664 C CA . VAL A 1 84 ? 14.544 14.417 -33.449 1.00 71.00 84 VAL A CA 1
ATOM 665 C C . VAL A 1 84 ? 15.075 13.056 -33.918 1.00 71.00 84 VAL A C 1
ATOM 667 O O . VAL A 1 84 ? 14.565 12.017 -33.501 1.00 71.00 84 VAL A O 1
ATOM 670 N N . ILE A 1 85 ? 16.091 13.031 -34.785 1.00 72.00 85 ILE A N 1
ATOM 671 C CA . ILE A 1 85 ? 16.720 11.783 -35.248 1.00 72.00 85 ILE A CA 1
ATOM 672 C C . ILE A 1 85 ? 17.485 11.106 -34.103 1.00 72.00 85 ILE A C 1
ATOM 674 O O . ILE A 1 85 ? 17.327 9.903 -33.907 1.00 72.00 85 ILE A O 1
ATOM 678 N N . ILE A 1 86 ? 18.268 11.865 -33.326 1.00 72.50 86 ILE A N 1
ATOM 679 C CA . ILE A 1 86 ? 19.003 11.344 -32.162 1.00 72.50 86 ILE A CA 1
ATOM 680 C C . ILE A 1 86 ? 18.032 10.767 -31.126 1.00 72.50 86 ILE A C 1
ATOM 682 O O . ILE A 1 86 ? 18.247 9.655 -30.649 1.00 72.50 86 ILE A O 1
ATOM 686 N N . ASP A 1 87 ? 16.937 11.473 -30.834 1.00 77.81 87 ASP A N 1
ATOM 687 C CA . ASP A 1 87 ? 15.901 10.998 -29.912 1.00 77.81 87 ASP A CA 1
ATOM 688 C C . ASP A 1 87 ? 15.318 9.645 -30.349 1.00 77.81 87 ASP A C 1
ATOM 690 O O . ASP A 1 87 ? 15.167 8.752 -29.519 1.00 77.81 87 ASP A O 1
ATOM 694 N N . LYS A 1 88 ? 15.048 9.459 -31.648 1.00 81.31 88 LYS A N 1
ATOM 695 C CA . LYS A 1 88 ? 14.531 8.189 -32.187 1.00 81.31 88 LYS A CA 1
ATOM 696 C C . LYS A 1 88 ? 15.538 7.044 -32.101 1.00 81.31 88 LYS A C 1
ATOM 698 O O . LYS A 1 88 ? 15.139 5.906 -31.875 1.00 81.31 88 LYS A O 1
ATOM 703 N N . ILE A 1 89 ? 16.826 7.330 -32.298 1.00 83.00 89 ILE A N 1
ATOM 704 C CA . ILE A 1 89 ? 17.891 6.326 -32.161 1.00 83.00 89 ILE A CA 1
ATOM 705 C C . ILE A 1 89 ? 17.981 5.865 -30.702 1.00 83.00 89 ILE A C 1
ATOM 707 O O . ILE A 1 89 ? 17.977 4.666 -30.442 1.00 83.00 89 ILE A O 1
ATOM 711 N N . VAL A 1 90 ? 17.986 6.811 -29.758 1.00 86.38 90 VAL A N 1
ATOM 712 C CA . VAL A 1 90 ? 18.015 6.512 -28.318 1.00 86.38 90 VAL A CA 1
ATOM 713 C C . VAL A 1 90 ? 16.747 5.772 -27.880 1.00 86.38 90 VAL A C 1
ATOM 715 O O . VAL A 1 90 ? 16.824 4.834 -27.094 1.00 86.38 90 VAL A O 1
ATOM 718 N N . GLU A 1 91 ? 15.576 6.153 -28.391 1.00 88.12 91 GLU A N 1
ATOM 719 C CA . GLU A 1 91 ? 14.312 5.463 -28.111 1.00 88.12 91 GLU A CA 1
ATOM 720 C C . GLU A 1 91 ? 14.338 4.004 -28.595 1.00 88.12 91 GLU A C 1
ATOM 722 O O . GLU A 1 91 ? 13.927 3.110 -27.856 1.00 88.12 91 GLU A O 1
ATOM 727 N N . ALA A 1 92 ? 14.875 3.742 -29.791 1.00 90.75 92 ALA A N 1
ATOM 728 C CA . ALA A 1 92 ? 15.030 2.386 -30.317 1.00 90.75 92 ALA A CA 1
ATOM 729 C C . ALA A 1 92 ? 16.026 1.546 -29.497 1.00 90.75 92 ALA A C 1
ATOM 731 O O . ALA A 1 92 ? 15.765 0.376 -29.222 1.00 90.75 92 ALA A O 1
ATOM 732 N N . GLU A 1 93 ? 17.137 2.143 -29.057 1.00 91.88 93 GLU A N 1
ATOM 733 C CA . GLU A 1 93 ? 18.100 1.492 -28.161 1.00 91.88 93 GLU A CA 1
ATOM 734 C C . GLU A 1 93 ? 17.452 1.124 -26.816 1.00 91.88 93 GLU A C 1
ATOM 736 O O . GLU A 1 93 ? 17.549 -0.016 -26.362 1.00 91.88 93 GLU A O 1
ATOM 741 N N . ILE A 1 94 ? 16.716 2.059 -26.204 1.00 92.56 94 ILE A N 1
ATOM 742 C CA . ILE A 1 94 ? 15.988 1.823 -24.948 1.00 92.56 94 ILE A CA 1
ATOM 743 C C . ILE A 1 94 ? 14.919 0.747 -25.119 1.00 92.56 94 ILE A C 1
ATOM 745 O O . ILE A 1 94 ? 14.714 -0.061 -24.213 1.00 92.56 94 ILE A O 1
ATOM 749 N N . PHE A 1 95 ? 14.231 0.728 -26.259 1.00 93.62 95 PHE A N 1
ATOM 750 C CA . PHE A 1 95 ? 13.225 -0.283 -26.548 1.00 93.62 95 PHE A CA 1
ATOM 751 C C . PHE A 1 95 ? 13.829 -1.689 -26.533 1.00 93.62 95 PHE A C 1
ATOM 753 O O . PHE A 1 95 ? 13.296 -2.566 -25.850 1.00 93.62 95 PHE A O 1
ATOM 760 N N . GLU A 1 96 ? 14.953 -1.901 -27.224 1.00 95.19 96 GLU A N 1
ATOM 761 C CA . GLU A 1 96 ? 15.623 -3.205 -27.225 1.00 95.19 96 GLU A CA 1
ATOM 762 C C . GLU A 1 96 ? 16.169 -3.552 -25.834 1.00 95.19 96 GLU A C 1
ATOM 764 O O . GLU A 1 96 ? 15.921 -4.657 -25.355 1.00 95.19 96 GLU A O 1
ATOM 769 N N . ILE A 1 97 ? 16.754 -2.590 -25.108 1.00 94.25 97 ILE A N 1
ATOM 770 C CA . ILE A 1 97 ? 17.144 -2.775 -23.700 1.00 94.25 97 ILE A CA 1
ATOM 771 C C . ILE A 1 97 ? 15.961 -3.272 -22.856 1.00 94.25 97 ILE A C 1
ATOM 773 O O . ILE A 1 97 ? 16.084 -4.241 -22.102 1.00 94.25 97 ILE A O 1
ATOM 777 N N . HIS A 1 98 ? 14.807 -2.610 -22.950 1.00 95.31 98 HIS A N 1
ATOM 778 C CA . HIS A 1 98 ? 13.623 -2.975 -22.178 1.00 95.31 98 HIS A CA 1
ATOM 779 C C . HIS A 1 98 ? 13.084 -4.346 -22.577 1.00 95.31 98 HIS A C 1
ATOM 781 O O . HIS A 1 98 ? 12.709 -5.133 -21.712 1.00 95.31 98 HIS A O 1
ATOM 787 N N . LYS A 1 99 ? 13.079 -4.658 -23.870 1.00 95.44 99 LYS A N 1
ATOM 788 C CA . LYS A 1 99 ? 12.635 -5.944 -24.406 1.00 95.44 99 LYS A CA 1
ATOM 789 C C . LYS A 1 99 ? 13.514 -7.100 -23.927 1.00 95.44 99 LYS A C 1
ATOM 791 O O . LYS A 1 99 ? 12.978 -8.084 -23.414 1.00 95.44 99 LYS A O 1
ATOM 796 N N . GLU A 1 100 ? 14.834 -6.959 -24.040 1.00 95.56 100 GLU A N 1
ATOM 797 C CA . GLU A 1 100 ? 15.828 -7.954 -23.615 1.00 95.56 100 GLU A CA 1
ATOM 798 C C . GLU A 1 100 ? 15.788 -8.201 -22.104 1.00 95.56 100 GLU A C 1
ATOM 800 O O . GLU A 1 100 ? 15.916 -9.337 -21.655 1.00 95.56 100 GLU A O 1
ATOM 805 N N . ASN A 1 101 ? 15.548 -7.151 -21.315 1.00 94.62 101 ASN A N 1
ATOM 806 C CA . ASN A 1 101 ? 15.487 -7.235 -19.853 1.00 94.62 101 ASN A CA 1
ATOM 807 C C . ASN A 1 101 ? 14.059 -7.425 -19.312 1.00 94.62 101 ASN A C 1
ATOM 809 O O . ASN A 1 101 ? 13.835 -7.332 -18.103 1.00 94.62 101 ASN A O 1
ATOM 813 N N . HIS A 1 102 ? 13.084 -7.679 -20.191 1.00 95.75 102 HIS A N 1
ATOM 814 C CA . HIS A 1 102 ? 11.672 -7.872 -19.850 1.00 95.75 102 HIS A CA 1
ATOM 815 C C . HIS A 1 102 ? 11.104 -6.771 -18.934 1.00 95.75 102 HIS A C 1
ATOM 817 O O . HIS A 1 102 ? 10.439 -7.048 -17.929 1.00 95.75 102 HIS A O 1
ATOM 823 N N . ILE A 1 103 ? 11.400 -5.519 -19.281 1.00 95.25 103 ILE A N 1
ATOM 824 C CA . ILE A 1 103 ? 10.893 -4.306 -18.646 1.00 95.25 103 ILE A CA 1
ATOM 825 C C . ILE A 1 103 ? 9.658 -3.840 -19.418 1.00 95.25 103 ILE A C 1
ATOM 827 O O . ILE A 1 103 ? 9.699 -3.589 -20.622 1.00 95.25 103 ILE A O 1
ATOM 831 N N . TYR A 1 104 ? 8.559 -3.680 -18.697 1.00 93.62 104 TYR A N 1
ATOM 832 C CA . TYR A 1 104 ? 7.276 -3.234 -19.221 1.00 93.62 104 TYR A CA 1
ATOM 833 C C . TYR A 1 104 ? 6.865 -1.930 -18.558 1.00 93.62 104 TYR A C 1
ATOM 835 O O . TYR A 1 104 ? 7.214 -1.679 -17.405 1.00 93.62 104 TYR A O 1
ATOM 843 N N . ASN A 1 105 ? 6.060 -1.126 -19.243 1.00 91.56 105 ASN A N 1
ATOM 844 C CA . ASN A 1 105 ? 5.463 0.072 -18.680 1.00 91.56 105 ASN A CA 1
ATOM 845 C C . ASN A 1 105 ? 3.964 0.192 -18.943 1.00 91.56 105 ASN A C 1
ATOM 847 O O . ASN A 1 105 ? 3.427 -0.187 -19.994 1.00 91.56 105 ASN A O 1
ATOM 851 N N . CYS A 1 106 ? 3.284 0.809 -17.982 1.00 87.19 106 CYS A N 1
ATOM 852 C CA . CYS A 1 106 ? 1.904 1.237 -18.145 1.00 87.19 106 CYS A CA 1
ATOM 853 C C . CYS A 1 106 ? 1.812 2.555 -18.937 1.00 87.19 106 CYS A C 1
ATOM 855 O O . CYS A 1 106 ? 2.810 3.166 -19.326 1.00 87.19 106 CYS A O 1
ATOM 857 N N . ARG A 1 107 ? 0.588 3.039 -19.174 1.00 83.12 107 ARG A N 1
ATOM 858 C CA . ARG A 1 107 ? 0.333 4.340 -19.823 1.00 83.12 107 ARG A CA 1
ATOM 859 C C . ARG A 1 107 ? 0.892 5.540 -19.039 1.00 83.12 107 ARG A C 1
ATOM 861 O O . ARG A 1 107 ? 1.229 6.557 -19.648 1.00 83.12 107 ARG A O 1
ATOM 868 N N . ASN A 1 108 ? 0.991 5.415 -17.715 1.00 83.44 108 ASN A N 1
ATOM 869 C CA . ASN A 1 108 ? 1.443 6.463 -16.794 1.00 83.44 108 ASN A CA 1
ATOM 870 C C . ASN A 1 108 ? 2.951 6.416 -16.506 1.00 83.44 108 ASN A C 1
ATOM 872 O O . ASN A 1 108 ? 3.414 7.109 -15.605 1.00 83.44 108 ASN A O 1
ATOM 876 N N . LYS A 1 109 ? 3.721 5.655 -17.298 1.00 86.69 109 LYS A N 1
ATOM 877 C CA . LYS A 1 109 ? 5.184 5.530 -17.170 1.00 86.69 109 LYS A CA 1
ATOM 878 C C . LYS A 1 109 ? 5.642 4.899 -15.856 1.00 86.69 109 LYS A C 1
ATOM 880 O O . LYS A 1 109 ? 6.745 5.148 -15.390 1.00 86.69 109 LYS A O 1
ATOM 885 N N . HIS A 1 110 ? 4.803 4.065 -15.257 1.00 90.12 110 HIS A N 1
ATOM 886 C CA . HIS A 1 110 ? 5.253 3.150 -14.220 1.00 90.12 110 HIS A CA 1
ATOM 887 C C . HIS A 1 110 ? 5.872 1.933 -14.896 1.00 90.12 110 HIS A C 1
ATOM 889 O O . HIS A 1 110 ? 5.253 1.356 -15.791 1.00 90.12 110 HIS A O 1
ATOM 895 N N . PHE A 1 111 ? 7.090 1.586 -14.488 1.00 93.19 111 PHE A N 1
ATOM 896 C CA . PHE A 1 111 ? 7.869 0.500 -15.072 1.00 93.19 111 PHE A CA 1
ATOM 897 C C . PHE A 1 111 ? 7.969 -0.680 -14.111 1.00 93.19 111 PHE A C 1
ATOM 899 O O . PHE A 1 111 ? 8.158 -0.491 -12.905 1.00 93.19 111 PHE A O 1
ATOM 906 N N . TYR A 1 112 ? 7.895 -1.886 -14.666 1.00 93.88 112 TYR A N 1
ATOM 907 C CA . TYR A 1 112 ? 7.991 -3.145 -13.936 1.00 93.88 112 TYR A CA 1
ATOM 908 C C . TYR A 1 112 ? 8.831 -4.148 -14.718 1.00 93.88 112 TYR A C 1
ATOM 910 O O . TYR A 1 112 ? 8.808 -4.144 -15.946 1.00 93.88 112 TYR A O 1
ATOM 918 N N . THR A 1 113 ? 9.519 -5.052 -14.030 1.00 94.69 113 THR A N 1
ATOM 919 C CA . THR A 1 113 ? 10.131 -6.227 -14.667 1.00 94.69 113 THR A CA 1
ATOM 920 C C . THR A 1 113 ? 9.182 -7.423 -14.633 1.00 94.69 113 THR A C 1
ATOM 922 O O . THR A 1 113 ? 8.311 -7.509 -13.764 1.00 94.69 113 THR A O 1
ATOM 925 N N . LEU A 1 114 ? 9.374 -8.405 -15.521 1.00 93.06 114 LEU A N 1
ATOM 926 C CA . LEU A 1 114 ? 8.622 -9.668 -15.463 1.00 93.06 114 LEU A CA 1
ATOM 927 C C . LEU A 1 114 ? 8.710 -10.334 -14.081 1.00 93.06 114 LEU A C 1
ATOM 929 O O . LEU A 1 114 ? 7.713 -10.836 -13.574 1.00 93.06 114 LEU A O 1
ATOM 933 N N . GLN A 1 115 ? 9.880 -10.290 -13.443 1.00 90.81 115 GLN A N 1
ATOM 934 C CA . GLN A 1 115 ? 10.111 -10.866 -12.115 1.00 90.81 115 GLN A CA 1
ATOM 935 C C . GLN A 1 115 ? 9.334 -10.136 -11.001 1.00 90.81 115 GLN A C 1
ATOM 937 O O . GLN A 1 115 ? 8.982 -10.729 -9.982 1.00 90.81 115 GLN A O 1
ATOM 942 N N . GLN A 1 116 ? 9.020 -8.850 -11.185 1.00 92.06 116 GLN A N 1
ATOM 943 C CA . GLN A 1 116 ? 8.129 -8.129 -10.273 1.00 92.06 116 GLN A CA 1
ATOM 944 C C . GLN A 1 116 ? 6.663 -8.524 -10.460 1.00 92.06 116 GLN A C 1
ATOM 946 O O . GLN A 1 116 ? 5.879 -8.356 -9.531 1.00 92.06 116 GLN A O 1
ATOM 951 N N . LEU A 1 117 ? 6.275 -9.023 -11.634 1.00 90.75 117 LEU A N 1
ATOM 952 C CA . LEU A 1 117 ? 4.895 -9.394 -11.960 1.00 90.75 117 LEU A CA 1
ATOM 953 C C . LEU A 1 117 ? 4.625 -10.898 -11.796 1.00 90.75 117 LEU A C 1
ATOM 955 O O . LEU A 1 117 ? 3.476 -11.294 -11.641 1.00 90.75 117 LEU A O 1
ATOM 959 N N . SER A 1 118 ? 5.667 -11.728 -11.815 1.00 89.12 118 SER A N 1
ATOM 960 C CA . SER A 1 118 ? 5.590 -13.189 -11.868 1.00 89.12 118 SER A CA 1
ATOM 961 C C . SER A 1 118 ? 6.469 -13.843 -10.786 1.00 89.12 118 SER A C 1
ATOM 963 O O . SER A 1 118 ? 7.541 -13.318 -10.486 1.00 89.12 118 SER A O 1
ATOM 965 N N . PRO A 1 119 ? 6.074 -14.997 -10.212 1.00 89.25 119 PRO A N 1
ATOM 966 C CA . PRO A 1 119 ? 4.819 -15.705 -10.453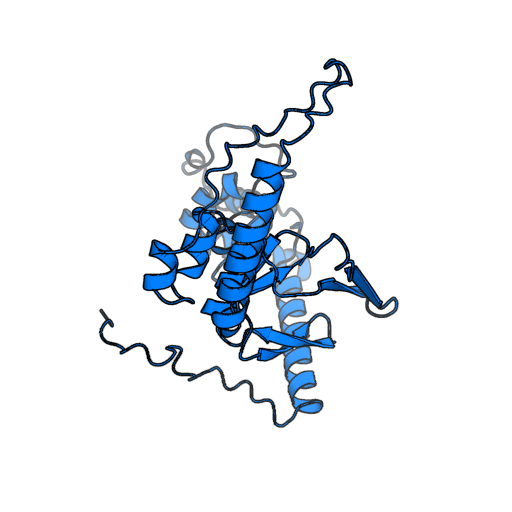 1.00 89.25 119 PRO A CA 1
ATOM 967 C C . PRO A 1 119 ? 3.623 -15.001 -9.808 1.00 89.25 119 PRO A C 1
ATOM 969 O O . PRO A 1 119 ? 3.760 -14.207 -8.874 1.00 89.25 119 PRO A O 1
ATOM 972 N N . LEU A 1 120 ? 2.437 -15.317 -10.320 1.00 85.19 120 LEU A N 1
ATOM 973 C CA . LEU A 1 120 ? 1.167 -14.889 -9.751 1.00 85.19 120 LEU A CA 1
ATOM 974 C C . LEU A 1 120 ? 0.635 -15.949 -8.783 1.00 85.19 120 LEU A C 1
ATOM 976 O O . LEU A 1 120 ? 0.879 -17.142 -8.952 1.00 85.19 120 LEU A O 1
ATOM 980 N N . ARG A 1 121 ? -0.125 -15.509 -7.783 1.00 81.44 121 ARG A N 1
ATOM 981 C CA . ARG A 1 121 ? -0.946 -16.363 -6.923 1.00 81.44 121 ARG A CA 1
ATOM 982 C C . ARG A 1 121 ? -2.399 -15.929 -7.018 1.00 81.44 121 ARG A C 1
ATOM 984 O O . ARG A 1 121 ? -2.678 -14.733 -7.102 1.00 81.44 121 ARG A O 1
ATOM 991 N N . LEU A 1 122 ? -3.300 -16.900 -6.994 1.00 81.06 122 LEU A N 1
ATOM 992 C CA . LEU A 1 122 ? -4.735 -16.652 -6.911 1.00 81.06 122 LEU A CA 1
ATOM 993 C C . LEU A 1 122 ? -5.082 -16.079 -5.521 1.00 81.06 122 LEU A C 1
ATOM 995 O O . LEU A 1 122 ? -4.344 -16.290 -4.565 1.00 81.06 122 LEU A O 1
ATOM 999 N N . THR A 1 123 ? -6.145 -15.294 -5.416 1.00 79.06 123 THR A N 1
ATOM 1000 C CA . THR A 1 123 ? -6.737 -14.750 -4.182 1.00 79.06 123 THR A CA 1
ATOM 1001 C C . THR A 1 123 ? -8.168 -14.304 -4.497 1.00 79.06 123 THR A C 1
ATOM 1003 O O . THR A 1 123 ? -8.562 -14.311 -5.659 1.00 79.06 123 THR A O 1
ATOM 1006 N N . LEU A 1 124 ? -8.938 -13.871 -3.498 1.00 76.75 124 LEU A N 1
ATOM 1007 C CA . LEU A 1 124 ? -10.184 -13.131 -3.724 1.00 76.75 124 LEU A CA 1
ATOM 1008 C C . LEU A 1 124 ? -9.962 -11.628 -3.565 1.00 76.75 124 LEU A C 1
ATOM 1010 O O . LEU A 1 124 ? -9.218 -11.193 -2.680 1.00 76.75 124 LEU A O 1
ATOM 1014 N N . PHE A 1 125 ? -10.633 -10.852 -4.406 1.00 77.75 125 PHE A N 1
ATOM 1015 C CA . PHE A 1 125 ? -10.806 -9.412 -4.271 1.00 77.75 125 PHE A CA 1
ATOM 1016 C C . PHE A 1 125 ? -12.288 -9.096 -4.474 1.00 77.75 125 PHE A C 1
ATOM 1018 O O . PHE A 1 125 ? -12.838 -9.415 -5.522 1.00 77.75 125 PHE A O 1
ATOM 1025 N N . GLU A 1 126 ? -12.929 -8.547 -3.438 1.00 74.25 126 GLU A N 1
ATOM 1026 C CA . GLU A 1 126 ? -14.379 -8.271 -3.396 1.00 74.25 126 GLU A CA 1
ATOM 1027 C C . GLU A 1 126 ? -15.236 -9.466 -3.872 1.00 74.25 126 GLU A C 1
ATOM 1029 O O . GLU A 1 126 ? -16.142 -9.325 -4.685 1.00 74.25 126 GLU A O 1
ATOM 1034 N N . GLY A 1 127 ? -14.914 -10.675 -3.391 1.00 71.94 127 GLY A N 1
ATOM 1035 C CA . GLY A 1 127 ? -15.623 -11.914 -3.742 1.00 71.94 127 GLY A CA 1
ATOM 1036 C C . GLY A 1 127 ? -15.257 -12.522 -5.104 1.00 71.94 127 GLY A C 1
ATOM 1037 O O . GLY A 1 127 ? -15.651 -13.650 -5.388 1.00 71.94 127 GLY A O 1
ATOM 1038 N N . ALA A 1 128 ? -14.461 -11.838 -5.931 1.00 76.00 128 ALA A N 1
ATOM 1039 C CA . ALA A 1 128 ? -14.029 -12.344 -7.230 1.00 76.00 128 ALA A CA 1
ATOM 1040 C C . ALA A 1 128 ? -12.616 -12.966 -7.177 1.00 76.00 128 ALA A C 1
ATOM 1042 O O . ALA A 1 128 ? -11.687 -12.348 -6.641 1.00 76.00 128 ALA A O 1
ATOM 1043 N N . PRO A 1 129 ? -12.404 -14.158 -7.767 1.00 79.00 129 PRO A N 1
ATOM 1044 C CA . PRO A 1 129 ? -11.078 -14.742 -7.960 1.00 79.00 129 PRO A CA 1
ATOM 1045 C C . PRO A 1 129 ? -10.188 -13.846 -8.818 1.00 79.00 129 PRO A C 1
ATOM 1047 O O . PRO A 1 129 ? -10.532 -13.487 -9.942 1.00 79.00 129 PRO A O 1
ATOM 1050 N N . THR A 1 130 ? -9.019 -13.492 -8.292 1.00 83.00 130 THR A N 1
ATOM 1051 C CA . THR A 1 130 ? -8.048 -12.627 -8.960 1.00 83.00 130 THR A CA 1
ATOM 1052 C C . THR A 1 130 ? -6.618 -13.083 -8.710 1.00 83.00 130 THR A C 1
ATOM 1054 O O . THR A 1 130 ? -6.323 -13.777 -7.737 1.00 83.00 130 THR A O 1
ATOM 1057 N N . PHE A 1 131 ? -5.706 -12.674 -9.585 1.00 86.38 131 PHE A N 1
ATOM 1058 C CA . PHE A 1 131 ? -4.287 -12.959 -9.457 1.00 86.38 131 PHE A CA 1
ATOM 1059 C C . PHE A 1 131 ? -3.526 -11.742 -8.941 1.00 86.38 131 PHE A C 1
ATOM 1061 O O . PHE A 1 131 ? -3.678 -10.631 -9.439 1.00 86.38 131 PHE A O 1
ATOM 1068 N N . VAL A 1 132 ? -2.642 -11.971 -7.975 1.00 88.00 132 VAL A N 1
ATOM 1069 C CA . VAL A 1 132 ? -1.702 -10.968 -7.465 1.00 88.00 132 VAL A CA 1
ATOM 1070 C C . VAL A 1 132 ? -0.283 -11.518 -7.512 1.00 88.00 132 VAL A C 1
ATOM 1072 O O . VAL A 1 132 ? -0.091 -12.733 -7.546 1.00 88.00 132 VAL A O 1
ATOM 1075 N N . ALA A 1 133 ? 0.731 -10.652 -7.478 1.00 88.88 133 ALA A N 1
ATOM 1076 C CA . ALA A 1 133 ? 2.119 -11.103 -7.354 1.00 88.88 133 ALA A CA 1
ATOM 1077 C C . ALA A 1 133 ? 2.279 -12.033 -6.138 1.00 88.88 133 ALA A C 1
ATOM 1079 O O . ALA A 1 133 ? 1.811 -11.727 -5.037 1.00 88.88 133 ALA A O 1
ATOM 1080 N N . ALA A 1 134 ? 2.932 -13.178 -6.337 1.00 82.19 134 ALA A N 1
ATOM 1081 C CA . ALA A 1 134 ? 3.027 -14.202 -5.304 1.00 82.19 134 ALA A CA 1
ATOM 1082 C C . ALA A 1 134 ? 3.951 -13.792 -4.147 1.00 82.19 134 ALA A C 1
ATOM 1084 O O . ALA A 1 134 ? 3.641 -14.048 -2.981 1.00 82.19 134 ALA A O 1
ATOM 1085 N N . ASN A 1 135 ? 5.072 -13.139 -4.470 1.00 83.62 135 ASN A N 1
ATOM 1086 C CA . ASN A 1 135 ? 6.096 -12.732 -3.511 1.00 83.62 135 ASN A CA 1
ATOM 1087 C C . ASN A 1 135 ? 5.750 -11.377 -2.853 1.00 83.62 135 ASN A C 1
ATOM 1089 O O . ASN A 1 135 ? 5.314 -10.433 -3.517 1.00 83.62 135 ASN A O 1
ATOM 1093 N N . LYS A 1 136 ? 6.002 -11.257 -1.543 1.00 84.56 136 LYS A N 1
ATOM 1094 C CA . LYS A 1 136 ? 5.889 -10.003 -0.778 1.00 84.56 136 LYS A CA 1
ATOM 1095 C C . LYS A 1 136 ? 6.800 -8.898 -1.312 1.00 84.56 136 LYS A C 1
ATOM 1097 O O . LYS A 1 136 ? 6.385 -7.742 -1.321 1.00 84.56 136 LYS A O 1
ATOM 1102 N N . GLU A 1 137 ? 8.017 -9.224 -1.744 1.00 87.56 137 GLU A N 1
ATOM 1103 C CA . GLU A 1 137 ? 8.940 -8.268 -2.363 1.00 87.56 137 GLU A CA 1
ATOM 1104 C C . GLU A 1 137 ? 8.364 -7.719 -3.670 1.00 87.56 137 GLU A C 1
ATOM 1106 O O . GLU A 1 137 ? 8.398 -6.508 -3.881 1.00 87.56 137 GLU A O 1
ATOM 1111 N N . SER A 1 138 ? 7.771 -8.582 -4.500 1.00 90.12 138 SER A N 1
ATOM 1112 C CA . SER A 1 138 ? 7.103 -8.201 -5.749 1.00 90.12 138 SER A CA 1
ATOM 1113 C C . SER A 1 138 ? 5.896 -7.298 -5.487 1.00 90.12 138 SER A C 1
ATOM 1115 O O . SER A 1 138 ? 5.805 -6.212 -6.056 1.00 90.12 138 SER A O 1
ATOM 1117 N N . LEU A 1 139 ? 5.022 -7.674 -4.544 1.00 87.88 139 LEU A N 1
ATOM 1118 C CA . LEU A 1 139 ? 3.895 -6.835 -4.115 1.00 87.88 139 LEU A CA 1
ATOM 1119 C C . LEU A 1 139 ? 4.367 -5.474 -3.592 1.00 87.88 139 LEU A C 1
ATOM 1121 O O . LEU A 1 139 ? 3.853 -4.431 -3.994 1.00 87.88 139 LEU A O 1
ATOM 1125 N N . ARG A 1 140 ? 5.384 -5.464 -2.721 1.00 90.25 140 ARG A N 1
ATOM 1126 C CA . ARG A 1 140 ? 5.964 -4.228 -2.186 1.00 90.25 140 ARG A CA 1
ATOM 1127 C C . ARG A 1 140 ? 6.560 -3.376 -3.305 1.00 90.25 140 ARG A C 1
ATOM 1129 O O . ARG A 1 140 ? 6.359 -2.167 -3.297 1.00 90.25 140 ARG A O 1
ATOM 1136 N N . ALA A 1 141 ? 7.270 -3.972 -4.258 1.00 90.31 141 ALA A N 1
ATOM 1137 C CA . ALA A 1 141 ? 7.859 -3.255 -5.382 1.00 90.31 141 ALA A CA 1
ATOM 1138 C C . ALA A 1 141 ? 6.786 -2.572 -6.238 1.00 90.31 141 ALA A C 1
ATOM 1140 O O . ALA A 1 141 ? 6.911 -1.379 -6.507 1.00 90.31 141 ALA A O 1
ATOM 1141 N N . GLN A 1 142 ? 5.703 -3.278 -6.576 1.00 90.00 142 GLN A N 1
ATOM 1142 C CA . GLN A 1 142 ? 4.579 -2.712 -7.327 1.00 90.00 142 GLN A CA 1
ATOM 1143 C C . GLN A 1 142 ? 3.935 -1.532 -6.581 1.00 90.00 142 GLN A C 1
ATOM 1145 O O . GLN A 1 142 ? 3.793 -0.451 -7.152 1.00 90.00 142 GLN A O 1
ATOM 1150 N N . LEU A 1 143 ? 3.653 -1.685 -5.280 1.00 90.06 143 LEU A N 1
ATOM 1151 C CA . LEU A 1 143 ? 3.102 -0.603 -4.452 1.00 90.06 143 LEU A CA 1
ATOM 1152 C C . LEU A 1 143 ? 4.035 0.614 -4.373 1.00 90.06 143 LEU A C 1
ATOM 1154 O O . LEU A 1 143 ? 3.576 1.751 -4.419 1.00 90.06 143 LEU A O 1
ATOM 1158 N N . ILE A 1 144 ? 5.350 0.404 -4.275 1.00 90.88 144 ILE A N 1
ATOM 1159 C CA . ILE A 1 144 ? 6.343 1.490 -4.259 1.00 90.88 144 ILE A CA 1
ATOM 1160 C C . ILE A 1 144 ? 6.438 2.183 -5.621 1.00 90.88 144 ILE A C 1
ATOM 1162 O O . ILE A 1 144 ? 6.673 3.397 -5.688 1.00 90.88 144 ILE A O 1
ATOM 1166 N N . THR A 1 145 ? 6.310 1.426 -6.708 1.00 89.81 145 THR A N 1
ATOM 1167 C CA . THR A 1 145 ? 6.295 1.973 -8.062 1.00 89.81 145 THR A CA 1
ATOM 1168 C C . THR A 1 145 ? 5.097 2.903 -8.243 1.00 89.81 145 THR A C 1
ATOM 1170 O O . THR A 1 145 ? 5.320 4.050 -8.625 1.00 89.81 145 THR A O 1
ATOM 1173 N N . GLU A 1 146 ? 3.898 2.466 -7.852 1.00 87.94 146 GLU A N 1
ATOM 1174 C CA . GLU A 1 146 ? 2.640 3.220 -7.971 1.00 87.94 146 GLU A CA 1
ATOM 1175 C C . GLU A 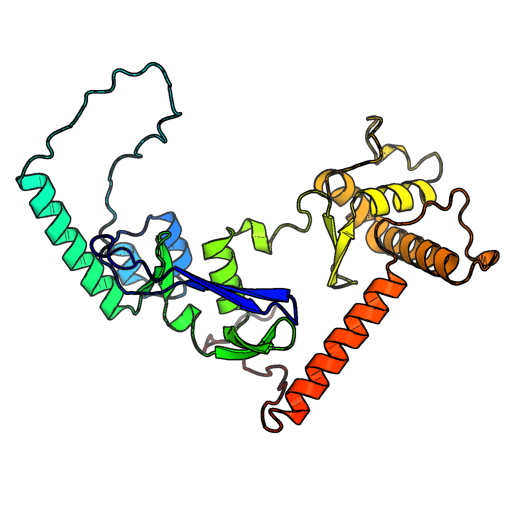1 146 ? 2.500 4.371 -6.964 1.00 87.94 146 GLU A C 1
ATOM 1177 O O . GLU A 1 146 ? 2.223 5.516 -7.316 1.00 87.94 146 GLU A O 1
ATOM 1182 N N . TYR A 1 147 ? 2.715 4.085 -5.680 1.00 87.50 147 TYR A N 1
ATOM 1183 C CA . TYR A 1 147 ? 2.331 4.967 -4.574 1.00 87.50 147 TYR A CA 1
ATOM 1184 C C . TYR A 1 147 ? 3.523 5.531 -3.794 1.00 87.50 147 TYR A C 1
ATOM 1186 O O . TYR A 1 147 ? 3.339 6.178 -2.759 1.00 87.50 147 TYR A O 1
ATOM 1194 N N . SER A 1 148 ? 4.754 5.342 -4.289 1.00 89.00 148 SER A N 1
ATOM 1195 C CA . SER A 1 148 ? 6.033 5.713 -3.652 1.00 89.00 148 SER A CA 1
ATOM 1196 C C . SER A 1 148 ? 6.414 4.876 -2.421 1.00 89.00 148 SER A C 1
ATOM 1198 O O . SER A 1 148 ? 5.580 4.203 -1.822 1.00 89.00 148 SER A O 1
ATOM 1200 N N . SER A 1 149 ? 7.680 4.962 -1.983 1.00 87.62 149 SER A N 1
ATOM 1201 C CA . SER A 1 149 ? 8.186 4.245 -0.793 1.00 87.62 149 SER A CA 1
ATOM 1202 C C . SER A 1 149 ? 7.412 4.566 0.485 1.00 87.62 149 SER A C 1
ATOM 1204 O O . SER A 1 149 ? 7.203 3.708 1.336 1.00 87.62 149 SER A O 1
ATOM 1206 N N . LYS A 1 150 ? 6.896 5.794 0.576 1.00 87.88 150 LYS A N 1
ATOM 1207 C CA . LYS A 1 150 ? 6.131 6.274 1.726 1.00 87.88 150 LYS A CA 1
ATOM 1208 C C . LYS A 1 150 ? 4.816 5.519 1.928 1.00 87.88 150 LYS A C 1
ATOM 1210 O O . LYS A 1 150 ? 4.319 5.521 3.048 1.00 87.88 150 LYS A O 1
ATOM 1215 N N . SER A 1 151 ? 4.262 4.892 0.887 1.00 85.12 151 SER A N 1
ATOM 1216 C CA . SER A 1 151 ? 3.010 4.125 0.979 1.00 85.12 151 SER A CA 1
ATOM 1217 C C . SER A 1 151 ? 3.125 2.881 1.863 1.00 85.12 151 SER A C 1
ATOM 1219 O O . SER A 1 151 ? 2.150 2.485 2.488 1.00 85.12 151 SER A O 1
ATOM 1221 N N . VAL A 1 152 ? 4.324 2.302 1.960 1.00 86.56 152 VAL A N 1
ATOM 1222 C CA . VAL A 1 152 ? 4.597 1.056 2.696 1.00 86.56 152 VAL A CA 1
ATOM 1223 C C . VAL A 1 152 ? 5.425 1.273 3.968 1.00 86.56 152 VAL A C 1
ATOM 1225 O O . VAL A 1 152 ? 5.846 0.308 4.604 1.00 86.56 152 VAL A O 1
ATOM 1228 N N . GLU A 1 153 ? 5.718 2.531 4.305 1.00 88.62 153 GLU A N 1
ATOM 1229 C CA . GLU A 1 153 ? 6.526 2.935 5.468 1.00 88.62 153 GLU A CA 1
ATOM 1230 C C . GLU A 1 153 ? 5.731 3.761 6.483 1.00 88.62 153 GLU A C 1
ATOM 1232 O O . GLU A 1 153 ? 6.104 3.836 7.651 1.00 88.62 153 GLU A O 1
ATOM 1237 N N . ARG A 1 154 ? 4.665 4.440 6.046 1.00 90.62 154 ARG A N 1
ATOM 1238 C CA . ARG A 1 154 ? 3.903 5.339 6.910 1.00 90.62 154 ARG A CA 1
ATOM 1239 C C . ARG A 1 154 ? 2.840 4.582 7.690 1.00 90.62 154 ARG A C 1
ATOM 1241 O O . ARG A 1 154 ? 1.854 4.138 7.118 1.00 90.62 154 ARG A O 1
ATOM 1248 N N . ASP A 1 155 ? 2.974 4.618 9.010 1.00 93.19 155 ASP A N 1
ATOM 1249 C CA . ASP A 1 155 ? 1.952 4.148 9.950 1.00 93.19 155 ASP A CA 1
ATOM 1250 C C . ASP A 1 155 ? 0.794 5.165 10.122 1.00 93.19 155 ASP A C 1
ATOM 1252 O O . ASP A 1 155 ? -0.120 4.941 10.906 1.00 93.19 155 ASP A O 1
ATOM 1256 N N . ALA A 1 156 ? 0.792 6.292 9.394 1.00 94.75 156 ALA A N 1
ATOM 1257 C CA . ALA A 1 156 ? -0.309 7.259 9.391 1.00 94.75 156 ALA A CA 1
ATOM 1258 C C . ALA A 1 156 ? -0.568 7.860 8.002 1.00 94.75 156 ALA A C 1
ATOM 1260 O O . ALA A 1 156 ? 0.360 8.299 7.312 1.00 94.75 156 ALA A O 1
ATOM 1261 N N . TRP A 1 157 ? -1.845 7.964 7.635 1.00 92.81 157 TRP A N 1
ATOM 1262 C CA . TRP A 1 157 ? -2.306 8.577 6.392 1.00 92.81 157 TRP A CA 1
ATOM 1263 C C . TRP A 1 157 ? -3.632 9.305 6.604 1.00 92.81 157 TRP A C 1
ATOM 1265 O O . TRP A 1 157 ? -4.564 8.753 7.178 1.00 92.81 157 TRP A O 1
ATOM 1275 N N . GLU A 1 158 ? -3.715 10.554 6.143 1.00 92.75 158 GLU A N 1
ATOM 1276 C CA . GLU A 1 158 ? -4.857 11.446 6.382 1.00 92.75 158 GLU A CA 1
ATOM 1277 C C . GLU A 1 158 ? -5.385 11.368 7.819 1.00 92.75 158 GLU A C 1
ATOM 1279 O O . GLU A 1 158 ? -4.645 11.739 8.726 1.00 92.75 158 GLU A O 1
ATOM 1284 N N . GLN A 1 159 ? -6.617 10.904 8.041 1.00 94.38 159 GLN A N 1
ATOM 1285 C CA . GLN A 1 159 ? -7.261 10.802 9.357 1.00 94.38 159 GLN A CA 1
ATOM 1286 C C . GLN A 1 159 ? -7.096 9.427 10.005 1.00 94.38 159 GLN A C 1
ATOM 1288 O O . GLN A 1 159 ? -7.872 9.069 10.884 1.00 94.38 159 GLN A O 1
ATOM 1293 N N . TYR A 1 160 ? -6.118 8.641 9.565 1.00 94.69 160 TYR A N 1
ATOM 1294 C CA . TYR A 1 160 ? -5.967 7.262 9.995 1.00 94.69 160 TYR A CA 1
ATOM 1295 C C . TYR A 1 160 ? -4.554 6.957 10.480 1.00 94.69 160 TYR A C 1
ATOM 1297 O O . TYR A 1 160 ? -3.565 7.509 9.988 1.00 94.69 160 TYR A O 1
ATOM 1305 N N . VAL A 1 161 ? -4.477 6.046 11.445 1.00 95.38 161 VAL A N 1
ATOM 1306 C CA . VAL A 1 161 ? -3.247 5.433 11.950 1.00 95.38 161 VAL A CA 1
ATOM 1307 C C . VAL A 1 161 ? -3.363 3.926 11.783 1.00 95.38 161 VAL A C 1
ATOM 1309 O O . VAL A 1 161 ? -4.374 3.337 12.153 1.00 95.38 161 VAL A O 1
ATOM 1312 N N . PHE A 1 162 ? -2.350 3.295 11.207 1.00 94.62 162 PHE A N 1
ATOM 1313 C CA . PHE A 1 162 ? -2.319 1.853 11.037 1.00 94.62 162 PHE A CA 1
ATOM 1314 C C . PHE A 1 162 ? -1.917 1.174 12.350 1.00 94.62 162 PHE A C 1
ATOM 1316 O O . PHE A 1 162 ? -0.808 1.360 12.851 1.00 94.62 162 PHE A O 1
ATOM 1323 N N . SER A 1 163 ? -2.818 0.363 12.898 1.00 92.62 163 SER A N 1
ATOM 1324 C CA . SER A 1 163 ? -2.567 -0.486 14.057 1.00 92.62 163 SER A CA 1
ATOM 1325 C C . SER A 1 163 ? -2.009 -1.828 13.598 1.00 92.62 163 SER A C 1
ATOM 1327 O O . SER A 1 163 ? -2.702 -2.605 12.938 1.00 92.62 163 SER A O 1
ATOM 1329 N N . LYS A 1 164 ? -0.757 -2.124 13.963 1.00 90.19 164 LYS A N 1
ATOM 1330 C CA . LYS A 1 164 ? -0.118 -3.415 13.655 1.00 90.19 164 LYS A CA 1
ATOM 1331 C C . LYS A 1 164 ? -0.777 -4.584 14.401 1.00 90.19 164 LYS A C 1
ATOM 1333 O O . LYS A 1 164 ? -1.043 -5.583 13.732 1.00 90.19 164 LYS A O 1
ATOM 1338 N N . PRO A 1 165 ? -1.106 -4.481 15.709 1.00 90.69 165 PRO A N 1
ATOM 1339 C CA . PRO A 1 165 ? -1.781 -5.562 16.435 1.00 90.69 165 PRO A CA 1
ATOM 1340 C C . PRO A 1 165 ? -3.141 -5.933 15.837 1.00 90.69 165 PRO A C 1
ATOM 1342 O O . PRO A 1 165 ? -3.467 -7.110 15.715 1.00 90.69 165 PRO A O 1
ATOM 1345 N N . LEU A 1 166 ? -3.916 -4.928 15.418 1.00 88.62 166 LEU A N 1
ATOM 1346 C CA . LEU A 1 166 ? -5.255 -5.123 14.857 1.00 88.62 166 LEU A CA 1
ATOM 1347 C C . LEU A 1 166 ? -5.248 -5.306 13.329 1.00 88.62 166 LEU A C 1
ATOM 1349 O O . LEU A 1 166 ? -6.276 -5.640 12.745 1.00 88.62 166 LEU A O 1
ATOM 1353 N N . ARG A 1 167 ? -4.099 -5.075 12.679 1.00 87.00 167 ARG A N 1
ATOM 1354 C CA . ARG A 1 167 ? -3.898 -5.081 11.220 1.00 87.00 167 ARG A CA 1
ATOM 1355 C C . ARG A 1 167 ? -4.923 -4.229 10.460 1.00 87.00 167 ARG A C 1
ATOM 1357 O O . ARG A 1 167 ? -5.421 -4.640 9.415 1.00 87.00 167 ARG A O 1
ATOM 1364 N N . MET A 1 168 ? -5.224 -3.036 10.970 1.00 89.81 168 MET A N 1
ATOM 1365 C CA . MET A 1 168 ? -6.230 -2.145 10.383 1.00 89.81 168 MET A CA 1
ATOM 1366 C C . MET A 1 168 ? -5.919 -0.664 10.590 1.00 89.81 168 MET A C 1
ATOM 1368 O O . MET A 1 168 ? -5.131 -0.290 11.455 1.00 89.81 168 MET A O 1
ATOM 1372 N N . TRP A 1 169 ? -6.578 0.181 9.803 1.00 92.19 169 TRP A N 1
ATOM 1373 C CA . TRP A 1 169 ? -6.521 1.633 9.929 1.00 92.19 169 TRP A CA 1
ATOM 1374 C C . TRP A 1 169 ? -7.552 2.121 10.951 1.00 92.19 169 TRP A C 1
ATOM 1376 O O . TRP A 1 169 ? -8.754 1.994 10.741 1.00 92.19 169 TRP A O 1
ATOM 1386 N N . LEU A 1 170 ? -7.074 2.695 12.051 1.00 92.81 170 LEU A N 1
ATOM 1387 C CA . LEU A 1 170 ? -7.881 3.300 13.106 1.00 92.81 170 LEU A CA 1
ATOM 1388 C C . LEU A 1 170 ? -8.084 4.788 12.830 1.00 92.81 170 LEU A C 1
ATOM 1390 O O . LEU A 1 170 ? -7.146 5.473 12.411 1.00 92.81 170 LEU A O 1
ATOM 1394 N N . ASN A 1 171 ? -9.286 5.305 13.085 1.00 92.75 171 ASN A N 1
ATOM 1395 C CA . ASN A 1 171 ? -9.561 6.727 12.916 1.00 92.75 171 ASN A CA 1
ATOM 1396 C C . ASN A 1 171 ? -8.848 7.556 14.002 1.00 92.75 171 ASN A C 1
ATOM 1398 O O . ASN A 1 171 ? -8.863 7.227 15.186 1.00 92.75 171 ASN A O 1
ATOM 1402 N N . ALA A 1 172 ? -8.216 8.650 13.595 1.00 92.56 172 ALA A N 1
ATOM 1403 C CA . ALA A 1 172 ? -7.435 9.508 14.472 1.00 92.56 172 ALA A CA 1
ATOM 1404 C C . ALA A 1 172 ? -8.293 10.265 15.496 1.00 92.56 172 ALA A C 1
ATOM 1406 O O . ALA A 1 172 ? -7.794 10.558 16.581 1.00 92.56 172 ALA A O 1
ATOM 1407 N N . ASP A 1 173 ? -9.557 10.567 15.176 1.00 88.69 173 ASP A N 1
ATOM 1408 C CA . ASP A 1 173 ? -10.487 11.183 16.127 1.00 88.69 173 ASP A CA 1
ATOM 1409 C C . ASP A 1 173 ? -10.831 10.195 17.255 1.00 88.69 173 ASP A C 1
ATOM 1411 O O . ASP A 1 173 ? -10.836 10.579 18.424 1.00 88.69 173 ASP A O 1
ATOM 1415 N N . ASP A 1 174 ? -11.022 8.915 16.923 1.00 89.56 174 ASP A N 1
ATOM 1416 C CA . ASP A 1 174 ? -11.288 7.842 17.890 1.00 89.56 174 ASP A CA 1
ATOM 1417 C C . ASP A 1 174 ? -10.068 7.585 18.792 1.00 89.56 174 ASP A C 1
ATOM 1419 O O . ASP A 1 174 ? -10.198 7.504 20.014 1.00 89.56 174 ASP A O 1
ATOM 1423 N N . ILE A 1 175 ? -8.861 7.552 18.210 1.00 90.62 175 ILE A N 1
ATOM 1424 C CA . ILE A 1 175 ? -7.600 7.470 18.969 1.00 90.62 175 ILE A CA 1
ATOM 1425 C C . ILE A 1 175 ? -7.478 8.655 19.924 1.00 90.62 175 ILE A C 1
ATOM 1427 O O . ILE A 1 175 ? -7.130 8.478 21.089 1.00 90.62 175 ILE A O 1
ATOM 1431 N N . TYR A 1 176 ? -7.743 9.869 19.438 1.00 87.44 176 TYR A N 1
ATOM 1432 C CA . TYR A 1 176 ? -7.645 11.077 20.247 1.00 87.44 176 TYR A CA 1
ATOM 1433 C C . TYR A 1 176 ? -8.596 11.033 21.447 1.00 87.44 176 TYR A C 1
ATOM 1435 O O . TYR A 1 176 ? -8.185 11.372 22.554 1.00 87.44 176 TYR A O 1
ATOM 1443 N N . GLN A 1 177 ? -9.833 10.574 21.247 1.00 83.88 177 GLN A N 1
ATOM 1444 C CA . GLN A 1 177 ? -10.801 10.403 22.331 1.00 83.88 177 GLN A CA 1
ATOM 1445 C C . GLN A 1 177 ? -10.342 9.354 23.345 1.00 83.88 177 GLN A C 1
ATOM 1447 O O . GLN A 1 177 ? -10.324 9.640 24.537 1.00 83.88 177 GLN A O 1
ATOM 1452 N N . ALA A 1 178 ? -9.896 8.183 22.883 1.00 86.50 178 ALA A N 1
ATOM 1453 C CA . ALA A 1 178 ? -9.368 7.147 23.768 1.00 86.50 178 ALA A CA 1
ATOM 1454 C C . ALA A 1 178 ? -8.171 7.654 24.587 1.00 86.50 178 ALA A C 1
ATOM 1456 O O . ALA A 1 178 ? -8.081 7.382 25.779 1.00 86.50 178 ALA A O 1
ATOM 1457 N N . CYS A 1 179 ? -7.293 8.465 23.987 1.00 83.69 179 CYS A N 1
ATOM 1458 C CA . CYS A 1 179 ? -6.207 9.113 24.717 1.00 83.69 179 CYS A CA 1
ATOM 1459 C C . CYS A 1 179 ? -6.731 10.033 25.826 1.00 83.69 179 CYS A C 1
ATOM 1461 O O . CYS A 1 179 ? -6.208 9.995 26.932 1.00 83.69 179 CYS A O 1
ATOM 1463 N N . GLN A 1 180 ? -7.754 10.851 25.559 1.00 78.69 180 GLN A N 1
ATOM 1464 C CA . GLN A 1 180 ? -8.329 11.741 26.575 1.00 78.69 180 GLN A CA 1
ATOM 1465 C C . GLN A 1 180 ? -8.893 10.978 27.778 1.00 78.69 180 GLN A C 1
ATOM 1467 O O . GLN A 1 180 ? -8.780 11.473 28.892 1.00 78.69 180 GLN A O 1
ATOM 1472 N N . SER A 1 181 ? -9.452 9.783 27.569 1.00 73.81 181 SER A N 1
ATOM 1473 C CA . SER A 1 181 ? -10.002 8.946 28.644 1.00 73.81 181 SER A CA 1
ATOM 1474 C C . SER A 1 181 ? -8.945 8.238 29.503 1.00 73.81 181 SER A C 1
ATOM 1476 O O . SER A 1 181 ? -9.270 7.799 30.597 1.00 73.81 181 SER A O 1
ATOM 1478 N N . ILE A 1 182 ? -7.705 8.102 29.018 1.00 72.25 182 ILE A N 1
ATOM 1479 C CA . ILE A 1 182 ? -6.608 7.411 29.726 1.00 72.25 182 ILE A CA 1
ATOM 1480 C C . ILE A 1 182 ? -5.752 8.389 30.541 1.00 72.25 182 ILE A C 1
ATOM 1482 O O . ILE A 1 182 ? -5.117 8.006 31.521 1.00 72.25 182 ILE A O 1
ATOM 1486 N N . LEU A 1 183 ? -5.657 9.647 30.106 1.00 63.41 183 LEU A N 1
ATOM 1487 C CA . LEU A 1 183 ? -4.721 10.600 30.693 1.00 63.41 183 LEU A CA 1
ATOM 1488 C C . LEU A 1 183 ? -5.307 11.222 31.958 1.00 63.41 183 LEU A C 1
ATOM 1490 O O . LEU A 1 183 ? -6.126 12.137 31.881 1.00 63.41 183 LEU A O 1
ATOM 1494 N N . ASP A 1 184 ? -4.765 10.831 33.108 1.00 56.41 184 ASP A N 1
ATOM 1495 C CA . ASP A 1 184 ? -4.828 11.665 34.303 1.00 56.41 184 ASP A CA 1
ATOM 1496 C C . ASP A 1 184 ? -4.151 13.018 34.034 1.00 56.41 184 ASP A C 1
ATOM 1498 O O . ASP A 1 184 ? -3.225 13.140 33.218 1.00 56.41 184 ASP A O 1
ATOM 1502 N N . THR A 1 185 ? -4.612 14.046 34.746 1.00 50.47 185 THR A N 1
ATOM 1503 C CA . THR A 1 185 ? -4.280 15.474 34.592 1.00 50.47 185 THR A CA 1
ATOM 1504 C C . THR A 1 185 ? -2.784 15.782 34.380 1.00 50.47 185 THR A C 1
ATOM 1506 O O . THR A 1 185 ? -2.460 16.774 33.727 1.00 50.47 185 THR A O 1
ATOM 1509 N N . GLU A 1 186 ? -1.860 14.933 34.842 1.00 46.94 186 GLU A N 1
ATOM 1510 C CA . GLU A 1 186 ? -0.405 15.093 34.683 1.00 46.94 186 GLU A CA 1
ATOM 1511 C C . GLU A 1 186 ? 0.162 14.660 33.311 1.00 46.94 186 GLU A C 1
ATOM 1513 O O . GLU A 1 186 ? 1.121 15.262 32.816 1.00 46.94 186 GLU A O 1
ATOM 1518 N N . SER A 1 187 ? -0.447 13.680 32.632 1.00 46.69 187 SER A N 1
ATOM 1519 C CA . SER A 1 187 ? 0.014 13.174 31.320 1.00 46.69 187 SER A CA 1
ATOM 1520 C C . SER A 1 187 ? -0.522 13.985 30.129 1.00 46.69 187 SER A C 1
ATOM 1522 O O . SER A 1 187 ? -0.081 13.822 28.985 1.00 46.69 187 SER A O 1
ATOM 1524 N N . SER A 1 188 ? -1.421 14.931 30.408 1.00 50.31 188 SER A N 1
ATOM 1525 C CA . SER A 1 188 ? -2.026 15.887 29.469 1.00 50.31 188 SER A CA 1
ATOM 1526 C C . SER A 1 188 ? -1.007 16.734 28.682 1.00 50.31 188 SER A C 1
ATOM 1528 O O . SER A 1 188 ? -1.321 17.262 27.615 1.00 50.31 188 SER A O 1
ATOM 1530 N N . ASN A 1 189 ? 0.245 16.804 29.148 1.00 51.69 189 ASN A N 1
ATOM 1531 C CA . ASN A 1 189 ? 1.352 17.485 28.471 1.00 51.69 189 ASN A CA 1
ATOM 1532 C C . ASN A 1 189 ? 1.836 16.800 27.174 1.00 51.69 189 ASN A C 1
ATOM 1534 O O . ASN A 1 189 ? 2.571 17.422 26.405 1.00 51.69 189 ASN A O 1
ATOM 1538 N N . LEU A 1 190 ? 1.437 15.551 26.890 1.00 52.12 190 LEU A N 1
ATOM 1539 C CA . LEU A 1 190 ? 1.795 14.859 25.636 1.00 52.12 190 LEU A CA 1
ATOM 1540 C C . LEU A 1 190 ? 1.065 15.425 24.409 1.00 52.12 190 LEU A C 1
ATOM 1542 O O . LEU A 1 190 ? 1.585 15.352 23.294 1.00 52.12 190 LEU A O 1
ATOM 1546 N N . PHE A 1 191 ? -0.103 16.036 24.612 1.00 56.00 191 PHE A N 1
ATOM 1547 C CA . PHE A 1 191 ? -0.879 16.693 23.567 1.00 56.00 191 PHE A CA 1
ATOM 1548 C C . PHE A 1 191 ? -0.612 18.192 23.655 1.00 56.00 191 PHE A C 1
ATOM 1550 O O . PHE A 1 191 ? -1.329 18.935 24.319 1.00 56.00 191 PHE A O 1
ATOM 1557 N N . SER A 1 192 ? 0.475 18.635 23.018 1.00 47.59 192 SER A N 1
ATOM 1558 C CA . SER A 1 192 ? 0.885 20.043 22.977 1.00 47.59 192 SER A CA 1
ATOM 1559 C C . SER A 1 192 ? -0.323 20.959 22.753 1.00 47.59 192 SER A C 1
ATOM 1561 O O . SER A 1 192 ? -0.989 20.825 21.726 1.00 47.59 192 SER A O 1
ATOM 1563 N N . LYS A 1 193 ? -0.559 21.852 23.726 1.00 40.53 193 LYS A N 1
ATOM 1564 C CA . LYS A 1 193 ? -1.517 22.973 23.832 1.00 40.53 193 LYS A CA 1
ATOM 1565 C C . LYS A 1 193 ? -2.022 23.568 22.506 1.00 40.53 193 LYS A C 1
ATOM 1567 O O . LYS A 1 193 ? -1.796 24.732 22.189 1.00 40.53 193 LYS A O 1
ATOM 1572 N N . GLY A 1 194 ? -2.772 22.787 21.752 1.00 45.31 194 GLY A N 1
ATOM 1573 C CA . GLY A 1 194 ? -3.574 23.213 20.626 1.00 45.31 194 GLY A CA 1
ATOM 1574 C C . GLY A 1 194 ? -4.945 22.620 20.858 1.00 45.31 194 GLY A C 1
ATOM 1575 O O . GLY A 1 194 ? -5.077 21.403 20.924 1.00 45.31 194 GLY A O 1
ATOM 1576 N N . LYS A 1 195 ? -5.961 23.468 21.029 1.00 48.47 195 LYS A N 1
ATOM 1577 C CA . LYS A 1 195 ? -7.363 23.041 21.041 1.00 48.47 195 LYS A CA 1
ATOM 1578 C C . LYS A 1 195 ? -7.672 22.447 19.664 1.00 48.47 195 LYS A C 1
ATOM 1580 O O . LYS A 1 195 ? -8.087 23.164 18.754 1.00 48.47 195 LYS A O 1
ATOM 1585 N N . PHE A 1 196 ? -7.373 21.167 19.466 1.00 56.44 196 PHE A N 1
ATOM 1586 C CA . PHE A 1 196 ? -7.712 20.474 18.236 1.00 56.44 196 PHE A CA 1
ATOM 1587 C C . PHE A 1 196 ? -9.232 20.387 18.181 1.00 56.44 196 PHE A C 1
ATOM 1589 O O . PHE A 1 196 ? -9.872 19.919 19.120 1.00 56.44 196 PHE A O 1
ATOM 1596 N N . LYS A 1 197 ? -9.826 20.891 17.096 1.00 58.59 197 LYS A N 1
ATOM 1597 C CA . LYS A 1 197 ? -11.239 20.627 16.839 1.00 58.59 197 LYS A CA 1
ATOM 1598 C C . LYS A 1 197 ? -11.364 19.107 16.635 1.00 58.59 197 LYS A C 1
ATOM 1600 O O . LYS A 1 197 ? -10.628 18.591 15.797 1.00 58.59 197 LYS A O 1
ATOM 1605 N N . PRO A 1 198 ? -12.240 18.406 17.375 1.00 62.81 198 PRO A N 1
ATOM 1606 C CA . PRO A 1 198 ? -12.289 16.937 17.458 1.00 62.81 198 PRO A CA 1
ATOM 1607 C C . PRO A 1 198 ? -12.839 16.249 16.197 1.00 62.81 198 PRO A C 1
ATOM 1609 O O . PRO A 1 198 ? -13.330 15.131 16.265 1.00 62.81 198 PRO A O 1
ATOM 1612 N N . ASN A 1 199 ? -12.793 16.935 15.057 1.00 73.50 199 ASN A N 1
ATOM 1613 C CA . ASN A 1 199 ? -13.232 16.415 13.779 1.00 73.50 199 ASN A CA 1
ATOM 1614 C C . ASN A 1 199 ? -12.094 16.546 12.780 1.00 73.50 199 ASN A C 1
ATOM 1616 O O . ASN A 1 199 ? -11.576 17.647 12.563 1.00 73.50 199 ASN A O 1
ATOM 1620 N N . ASN A 1 200 ? -11.801 15.438 12.108 1.00 84.38 200 ASN A N 1
ATOM 1621 C CA . ASN A 1 200 ? -10.837 15.349 11.022 1.00 84.38 200 ASN A CA 1
ATOM 1622 C C . ASN A 1 200 ? -9.393 15.578 11.490 1.00 84.38 200 ASN A C 1
ATOM 1624 O O . ASN A 1 200 ? -8.591 16.217 10.796 1.00 84.38 200 ASN A O 1
ATOM 1628 N N . ILE A 1 201 ? -9.045 15.068 12.674 1.00 88.75 201 ILE A N 1
ATOM 1629 C CA . ILE A 1 201 ? -7.663 15.034 13.143 1.00 88.75 201 ILE A CA 1
ATOM 1630 C C . ILE A 1 201 ? -6.840 14.204 12.158 1.00 88.75 201 ILE A C 1
ATOM 1632 O O . ILE A 1 201 ? -7.244 13.136 11.713 1.00 88.75 201 ILE A O 1
ATOM 1636 N N . LYS A 1 202 ? -5.654 14.702 11.798 1.00 92.12 202 LYS A N 1
ATOM 1637 C CA . LYS A 1 202 ? -4.719 13.920 10.988 1.00 92.12 202 LYS A CA 1
ATOM 1638 C C . LYS A 1 202 ? -4.061 12.844 11.847 1.00 92.12 202 LYS A C 1
ATOM 1640 O O . LYS A 1 202 ? -3.542 13.171 12.911 1.00 92.12 202 LYS A O 1
ATOM 1645 N N . GLY A 1 203 ? -3.977 11.609 11.357 1.00 92.75 203 GLY A N 1
ATOM 1646 C CA . GLY A 1 203 ? -3.319 10.486 12.027 1.00 92.75 203 GLY A CA 1
ATOM 1647 C C . GLY A 1 203 ? -1.885 10.805 12.440 1.00 92.75 203 GLY A C 1
ATOM 1648 O O . GLY A 1 203 ? -1.471 10.495 13.552 1.00 92.75 203 GLY A O 1
ATOM 1649 N N . SER A 1 204 ? -1.156 11.568 11.618 1.00 92.25 204 SER A N 1
ATOM 1650 C CA . SER A 1 204 ? 0.200 12.026 11.947 1.00 92.25 204 SER A CA 1
ATOM 1651 C C . SER A 1 204 ? 0.293 12.867 13.228 1.00 92.25 204 SER A C 1
ATOM 1653 O O . SER A 1 204 ? 1.365 12.937 13.821 1.00 92.25 204 SER A O 1
ATOM 1655 N N . ARG A 1 205 ? -0.805 13.496 13.675 1.00 90.19 205 ARG A N 1
ATOM 1656 C CA . ARG A 1 205 ? -0.850 14.286 14.918 1.00 90.19 205 ARG A CA 1
ATOM 1657 C C . ARG A 1 205 ? -0.996 13.427 16.168 1.00 90.19 205 ARG A C 1
ATOM 1659 O O . ARG A 1 205 ? -0.509 13.832 17.217 1.00 90.19 205 ARG A O 1
ATOM 1666 N N . VAL A 1 206 ? -1.649 12.272 16.064 1.00 90.12 206 VAL A N 1
ATOM 1667 C CA . VAL A 1 206 ? -1.868 11.357 17.199 1.00 90.12 206 VAL A CA 1
ATOM 1668 C C . VAL A 1 206 ? -0.870 10.203 17.220 1.00 90.12 206 VAL A C 1
ATOM 1670 O O . VAL A 1 206 ? -0.698 9.579 18.258 1.00 90.12 206 VAL A O 1
ATOM 1673 N N . LEU A 1 207 ? -0.149 9.966 16.119 1.00 92.31 207 LEU A N 1
ATOM 1674 C CA . LEU A 1 207 ? 0.770 8.838 15.943 1.00 92.31 207 LEU A CA 1
ATOM 1675 C C . LEU A 1 207 ? 1.790 8.683 17.083 1.00 92.31 207 LEU A C 1
ATOM 1677 O O . LEU A 1 207 ? 2.006 7.580 17.576 1.00 92.31 207 LEU A O 1
ATOM 1681 N N . LYS A 1 208 ? 2.400 9.787 17.536 1.00 89.81 208 LYS A N 1
ATOM 1682 C CA . LYS A 1 208 ? 3.385 9.750 18.631 1.00 89.81 208 LYS A CA 1
ATOM 1683 C C . LYS A 1 208 ? 2.759 9.282 19.947 1.00 89.81 208 LYS A C 1
ATOM 1685 O O . LYS A 1 208 ? 3.382 8.512 20.670 1.00 89.81 208 LYS A O 1
ATOM 1690 N N . ALA A 1 209 ? 1.558 9.763 20.260 1.00 86.56 209 ALA A N 1
ATOM 1691 C CA . ALA A 1 209 ? 0.848 9.359 21.467 1.00 86.56 209 ALA A CA 1
ATOM 1692 C C . ALA A 1 209 ? 0.348 7.915 21.350 1.00 86.56 209 ALA A C 1
ATOM 1694 O O . ALA A 1 209 ? 0.543 7.135 22.276 1.00 86.56 209 ALA A O 1
ATOM 1695 N N . TYR A 1 210 ? -0.183 7.548 20.179 1.00 91.00 210 TYR A N 1
ATOM 1696 C CA . TYR A 1 210 ? -0.597 6.186 19.866 1.00 91.00 210 TYR A CA 1
ATOM 1697 C C . TYR A 1 210 ? 0.530 5.179 20.099 1.00 91.00 210 TYR A C 1
ATOM 1699 O O . TYR A 1 210 ? 0.335 4.223 20.830 1.00 91.00 210 TYR A O 1
ATOM 1707 N N . HIS A 1 211 ? 1.734 5.415 19.571 1.00 91.06 211 HIS A N 1
ATOM 1708 C CA . HIS A 1 211 ? 2.852 4.490 19.787 1.00 91.06 211 HIS A CA 1
ATOM 1709 C C . HIS A 1 211 ? 3.343 4.425 21.235 1.00 91.06 211 HIS A C 1
ATOM 1711 O O . HIS A 1 211 ? 3.913 3.412 21.628 1.00 91.06 211 HIS A O 1
ATOM 1717 N N . LYS A 1 212 ? 3.163 5.492 22.022 1.00 88.75 212 LYS A N 1
ATOM 1718 C CA . LYS A 1 212 ? 3.576 5.501 23.429 1.00 88.75 212 LYS A CA 1
ATOM 1719 C C . LYS A 1 212 ? 2.636 4.660 24.300 1.00 88.75 212 LYS A C 1
ATOM 1721 O O . LYS A 1 212 ? 3.110 3.968 25.189 1.00 88.75 212 LYS A O 1
ATOM 1726 N N . GLU A 1 213 ? 1.335 4.718 24.027 1.00 89.75 213 GLU A N 1
ATOM 1727 C CA . GLU A 1 213 ? 0.276 4.119 24.852 1.00 89.75 213 GLU A CA 1
ATOM 1728 C C . GLU A 1 213 ? -0.581 3.113 24.055 1.00 89.75 213 GLU A C 1
ATOM 1730 O O . GLU A 1 213 ? -1.778 2.976 24.305 1.00 89.75 213 GLU A O 1
ATOM 1735 N N . GLU A 1 214 ? 0.009 2.422 23.069 1.00 91.38 214 GLU A N 1
ATOM 1736 C CA . GLU A 1 214 ? -0.717 1.626 22.057 1.00 91.38 214 GLU A CA 1
ATOM 1737 C C . GLU A 1 214 ? -1.710 0.642 22.686 1.00 91.38 214 GLU A C 1
ATOM 1739 O O . GLU A 1 214 ? -2.887 0.627 22.325 1.00 91.38 214 GLU A O 1
ATOM 1744 N N . ALA A 1 215 ? -1.251 -0.145 23.661 1.00 91.94 215 ALA A N 1
ATOM 1745 C CA . ALA A 1 215 ? -2.077 -1.145 24.328 1.00 91.94 215 ALA A CA 1
ATOM 1746 C C . ALA A 1 215 ? -3.252 -0.516 25.096 1.00 91.94 215 ALA A C 1
ATOM 1748 O O . ALA A 1 215 ? -4.379 -0.993 24.981 1.00 91.94 215 ALA A O 1
ATOM 1749 N N . ASN A 1 216 ? -3.008 0.578 25.825 1.00 90.56 216 ASN A N 1
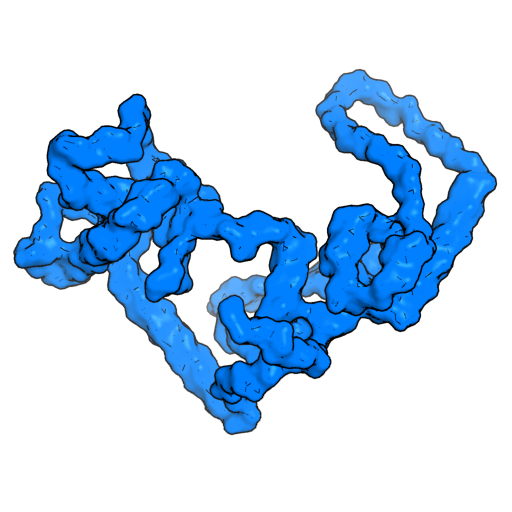ATOM 1750 C CA . ASN A 1 216 ? -4.023 1.261 26.630 1.00 90.56 216 ASN A CA 1
ATOM 1751 C C . ASN A 1 216 ? -5.083 1.928 25.744 1.00 90.56 216 ASN A C 1
ATOM 1753 O O . ASN A 1 216 ? -6.282 1.834 26.017 1.00 90.56 216 ASN A O 1
ATOM 1757 N N . ILE A 1 217 ? -4.650 2.555 24.646 1.00 91.00 217 ILE A N 1
ATOM 1758 C CA . ILE A 1 217 ? -5.536 3.180 23.659 1.00 91.00 217 ILE A CA 1
ATOM 1759 C C . ILE A 1 217 ? -6.416 2.124 22.997 1.00 91.00 217 ILE A C 1
ATOM 1761 O O . ILE A 1 217 ? -7.635 2.285 22.966 1.00 91.00 217 ILE A O 1
ATOM 1765 N N . ILE A 1 218 ? -5.827 1.023 22.522 1.00 92.75 218 ILE A N 1
ATOM 1766 C CA . ILE A 1 218 ? -6.590 -0.080 21.929 1.00 92.75 218 ILE A CA 1
ATOM 1767 C C . ILE A 1 218 ? -7.574 -0.664 22.950 1.00 92.75 218 ILE A C 1
ATOM 1769 O O . ILE A 1 218 ? -8.744 -0.842 22.617 1.00 92.75 218 ILE A O 1
ATOM 1773 N N . ALA A 1 219 ? -7.145 -0.922 24.188 1.00 92.19 219 ALA A N 1
ATOM 1774 C CA . ALA A 1 219 ? -8.010 -1.461 25.238 1.00 92.19 219 ALA A CA 1
ATOM 1775 C C . ALA A 1 219 ? -9.209 -0.542 25.519 1.00 92.19 219 ALA A C 1
ATOM 1777 O O . ALA A 1 219 ? -10.345 -1.009 25.558 1.00 92.19 219 ALA A O 1
ATOM 1778 N N . THR A 1 220 ? -8.976 0.769 25.606 1.00 90.75 220 THR A N 1
ATOM 1779 C CA . THR A 1 220 ? -10.031 1.775 25.804 1.00 90.75 220 THR A CA 1
ATOM 1780 C C . THR A 1 220 ? -11.005 1.811 24.625 1.00 90.75 220 THR A C 1
ATOM 1782 O O . THR A 1 220 ? -12.221 1.864 24.814 1.00 90.75 220 THR A O 1
ATOM 1785 N N . MET A 1 221 ? -10.501 1.722 23.390 1.00 91.69 221 MET A N 1
ATOM 1786 C CA . MET A 1 221 ? -11.345 1.645 22.192 1.00 91.69 221 MET A CA 1
ATOM 1787 C C . MET A 1 221 ? -12.188 0.361 22.157 1.00 91.69 221 MET A C 1
ATOM 1789 O O . MET A 1 221 ? -13.364 0.412 21.788 1.00 91.69 221 MET A O 1
ATOM 1793 N N . ILE A 1 222 ? -11.622 -0.782 22.562 1.00 92.69 222 ILE A N 1
ATOM 1794 C CA . ILE A 1 222 ? -12.343 -2.059 22.681 1.00 92.69 222 ILE A CA 1
ATOM 1795 C C . ILE A 1 222 ? -13.424 -1.958 23.760 1.00 92.69 222 ILE A C 1
ATOM 1797 O O . ILE A 1 222 ? -14.568 -2.322 23.497 1.00 92.69 222 ILE A O 1
ATOM 1801 N N . GLN A 1 223 ? -13.097 -1.422 24.938 1.00 91.81 223 GLN A N 1
ATOM 1802 C CA . GLN A 1 223 ? -14.050 -1.223 26.029 1.00 91.81 223 GLN A CA 1
ATOM 1803 C C . GLN A 1 223 ? -15.221 -0.334 25.591 1.00 91.81 223 GLN A C 1
ATOM 1805 O O . GLN A 1 223 ? -16.377 -0.716 2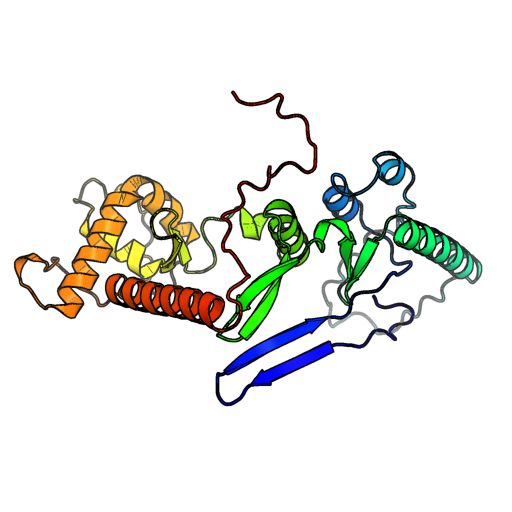5.773 1.00 91.81 223 GLN A O 1
ATOM 1810 N N . ASN A 1 224 ? -14.945 0.805 24.943 1.00 90.50 224 ASN A N 1
ATOM 1811 C CA . ASN A 1 224 ? -15.991 1.693 24.429 1.00 90.50 224 ASN A CA 1
ATOM 1812 C C . ASN A 1 224 ? -16.839 0.999 23.343 1.00 90.50 224 ASN A C 1
ATOM 1814 O O . ASN A 1 224 ? -18.064 1.103 23.350 1.00 90.50 224 ASN A O 1
ATOM 1818 N N . SER A 1 225 ? -16.214 0.223 22.450 1.00 92.44 225 SER A N 1
ATOM 1819 C CA . SER A 1 225 ? -16.929 -0.577 21.442 1.00 92.44 225 SER A CA 1
ATOM 1820 C C . SER A 1 225 ? -17.860 -1.612 22.083 1.00 92.44 225 SER A C 1
ATOM 1822 O O . SER A 1 225 ? -19.012 -1.741 21.669 1.00 92.44 225 SER A O 1
ATOM 1824 N N . ALA A 1 226 ? -17.386 -2.318 23.114 1.00 93.00 226 ALA A N 1
ATOM 1825 C CA . ALA A 1 226 ? -18.167 -3.311 23.846 1.00 93.00 226 ALA A CA 1
ATOM 1826 C C . ALA A 1 226 ? -19.345 -2.657 24.573 1.00 93.00 226 ALA A C 1
ATOM 1828 O O . ALA A 1 226 ? -20.481 -3.090 24.398 1.00 93.00 226 ALA A O 1
ATOM 1829 N N . TYR A 1 227 ? -19.101 -1.559 25.296 1.00 91.94 227 TYR A N 1
ATOM 1830 C CA . TYR A 1 227 ? -20.155 -0.781 25.943 1.00 91.94 227 TYR A CA 1
ATOM 1831 C C . TYR A 1 227 ? -21.202 -0.281 24.941 1.00 91.94 227 TYR A C 1
ATOM 1833 O O . TYR A 1 227 ? -22.397 -0.312 25.227 1.00 91.94 227 TYR A O 1
ATOM 1841 N N . GLN A 1 228 ? -20.797 0.157 23.746 1.00 89.38 228 GLN A N 1
ATOM 1842 C CA . GLN A 1 228 ? -21.741 0.613 22.723 1.00 89.38 228 GLN A CA 1
ATOM 1843 C C . GLN A 1 228 ? -22.699 -0.489 22.262 1.00 89.38 228 GLN A C 1
ATOM 1845 O O . GLN A 1 228 ? -23.862 -0.166 22.010 1.00 89.38 228 GLN A O 1
ATOM 1850 N N . ILE A 1 229 ? -22.241 -1.742 22.215 1.00 90.75 229 ILE A N 1
ATOM 1851 C CA . ILE A 1 229 ? -23.039 -2.914 21.831 1.00 90.75 229 ILE A CA 1
ATOM 1852 C C . ILE A 1 229 ? -23.915 -3.385 22.998 1.00 90.75 229 ILE A C 1
ATOM 1854 O O . ILE A 1 229 ? -25.117 -3.573 22.833 1.00 90.75 229 ILE A O 1
ATOM 1858 N N . THR A 1 230 ? -23.326 -3.578 24.181 1.00 93.38 230 THR A N 1
ATOM 1859 C CA . THR A 1 230 ? -23.986 -4.264 25.307 1.00 93.38 230 THR A CA 1
ATOM 1860 C C . THR A 1 230 ? -24.746 -3.328 26.237 1.00 93.38 230 THR A C 1
ATOM 1862 O O . THR A 1 230 ? -25.657 -3.767 26.931 1.00 93.38 230 THR A O 1
ATOM 1865 N N . LYS A 1 231 ? -24.359 -2.046 26.275 1.00 92.06 231 LYS A N 1
ATOM 1866 C CA . LYS A 1 231 ? -24.779 -1.057 27.283 1.00 92.06 231 LYS A CA 1
ATOM 1867 C C . LYS A 1 231 ? -24.484 -1.486 28.730 1.00 92.06 231 LYS A C 1
ATOM 1869 O O . LYS A 1 231 ? -25.125 -0.988 29.652 1.00 92.06 231 LYS A O 1
ATOM 1874 N N . ASP A 1 232 ? -23.512 -2.376 28.933 1.00 93.88 232 ASP A N 1
ATOM 1875 C CA . ASP A 1 232 ? -23.188 -2.945 30.245 1.00 93.88 232 ASP A CA 1
ATOM 1876 C C . ASP A 1 232 ? -22.467 -1.920 31.154 1.00 93.88 232 ASP A C 1
ATOM 1878 O O . ASP A 1 232 ? -21.381 -1.452 30.793 1.00 93.88 232 ASP A O 1
ATOM 1882 N N . PRO A 1 233 ? -23.027 -1.537 32.321 1.00 92.12 233 PRO A N 1
ATOM 1883 C CA . PRO A 1 233 ? -22.480 -0.474 33.168 1.00 92.12 233 PRO A CA 1
ATOM 1884 C C . PRO A 1 233 ? -20.992 -0.584 33.553 1.00 92.12 233 PRO A C 1
ATOM 1886 O O . PRO A 1 233 ? -20.335 0.457 33.543 1.00 92.12 233 PRO A O 1
ATOM 1889 N N . PRO A 1 234 ? -20.411 -1.767 33.847 1.00 92.44 234 PRO A N 1
ATOM 1890 C CA . PRO A 1 234 ? -18.986 -1.908 34.161 1.00 92.44 234 PRO A CA 1
ATOM 1891 C C . PRO A 1 234 ? -18.044 -1.520 33.015 1.00 92.44 234 PRO A C 1
ATOM 1893 O O . PRO A 1 234 ? -16.876 -1.238 33.255 1.00 92.44 234 PRO A O 1
ATOM 1896 N N . LEU A 1 235 ? -18.530 -1.503 31.770 1.00 90.00 235 LEU A N 1
ATOM 1897 C CA . LEU A 1 235 ? -17.746 -1.102 30.599 1.00 90.00 235 LEU A CA 1
ATOM 1898 C C . LEU A 1 235 ? -17.856 0.399 30.303 1.00 90.00 235 LEU A C 1
ATOM 1900 O O . LEU A 1 235 ? -17.155 0.897 29.421 1.00 90.00 235 LEU A O 1
ATOM 1904 N N . LYS A 1 236 ? -18.723 1.129 31.011 1.00 87.38 236 LYS A N 1
ATOM 1905 C CA . LYS A 1 236 ? -18.950 2.555 30.783 1.00 87.38 236 LYS A CA 1
ATOM 1906 C C . LYS A 1 236 ? -17.683 3.363 31.087 1.00 87.38 236 LYS A C 1
ATOM 1908 O O . LYS A 1 236 ? -17.073 3.199 32.136 1.00 87.38 236 LYS A O 1
ATOM 1913 N N . ILE A 1 237 ? -17.337 4.268 30.175 1.00 82.62 237 ILE A N 1
ATOM 1914 C CA . ILE A 1 237 ? -16.299 5.292 30.362 1.00 82.62 237 ILE A CA 1
ATOM 1915 C C . ILE A 1 237 ? -16.949 6.639 30.710 1.00 82.62 237 ILE A C 1
ATOM 1917 O O . ILE A 1 237 ? -18.120 6.847 30.382 1.00 82.62 237 ILE A O 1
ATOM 1921 N N . ASP A 1 238 ? -16.210 7.547 31.352 1.00 70.81 238 ASP A N 1
ATOM 1922 C CA . ASP A 1 238 ? -16.759 8.793 31.920 1.00 70.81 238 ASP A CA 1
ATOM 1923 C C . ASP A 1 238 ? -17.365 9.756 30.875 1.00 70.81 238 ASP A C 1
ATOM 1925 O O . ASP A 1 238 ? -18.270 10.525 31.195 1.00 70.81 238 ASP A O 1
ATOM 1929 N N . GLU A 1 239 ? -16.981 9.640 29.596 1.00 67.25 239 GLU A N 1
ATOM 1930 C CA . GLU A 1 239 ? -17.603 10.353 28.468 1.00 67.25 239 GLU A CA 1
ATOM 1931 C C . GLU A 1 239 ? -17.708 9.456 27.216 1.00 67.25 239 GLU A C 1
ATOM 1933 O O . GLU A 1 239 ? -16.895 9.564 26.291 1.00 67.25 239 GLU A O 1
ATOM 1938 N N . PRO A 1 240 ? -18.700 8.550 27.133 1.00 64.31 240 PRO A N 1
ATOM 1939 C CA . PRO A 1 240 ? -18.796 7.615 26.024 1.00 64.31 240 PRO A CA 1
ATOM 1940 C C . PRO A 1 240 ? -19.306 8.350 24.785 1.00 64.31 240 PRO A C 1
ATOM 1942 O O . PRO A 1 240 ? -20.504 8.589 24.626 1.00 64.31 240 PRO A O 1
ATOM 1945 N N . LYS A 1 241 ? -18.392 8.714 23.886 1.00 69.31 241 LYS A N 1
ATOM 1946 C CA . LYS A 1 241 ? -18.749 9.129 22.529 1.00 69.31 241 LYS A CA 1
ATOM 1947 C C . LYS A 1 241 ? -18.810 7.900 21.624 1.00 69.31 241 LYS A C 1
ATOM 1949 O O . LYS A 1 241 ? -17.954 7.017 21.755 1.00 69.31 241 LYS A O 1
ATOM 1954 N N . PRO A 1 242 ? -19.809 7.826 20.723 1.00 71.62 242 PRO A N 1
ATOM 1955 C CA . PRO A 1 242 ? -19.820 6.799 19.697 1.00 71.62 242 PRO A CA 1
ATOM 1956 C C . PRO A 1 242 ? -18.535 6.924 18.884 1.00 71.62 242 PRO A C 1
ATOM 1958 O O . PRO A 1 242 ? -18.175 8.023 18.450 1.00 71.62 242 PRO A O 1
ATOM 1961 N N . LEU A 1 243 ? -17.838 5.801 18.722 1.00 75.75 243 LEU A N 1
ATOM 1962 C CA . LEU A 1 243 ? -16.659 5.765 17.867 1.00 75.75 243 LEU A CA 1
ATOM 1963 C C . LEU A 1 243 ? -17.147 5.919 16.430 1.00 75.75 243 LEU A C 1
ATOM 1965 O O . LEU A 1 243 ? -18.221 5.420 16.083 1.00 75.75 243 LEU A O 1
ATOM 1969 N N . ARG A 1 244 ? -16.363 6.577 15.575 1.00 81.81 244 ARG A N 1
ATOM 1970 C CA . ARG A 1 244 ? -16.663 6.580 14.136 1.00 81.81 244 ARG A CA 1
ATOM 1971 C C . ARG A 1 244 ? -16.639 5.158 13.577 1.00 81.81 244 ARG A C 1
ATOM 1973 O O . ARG A 1 244 ? -17.382 4.863 12.646 1.00 81.81 244 ARG A O 1
ATOM 1980 N N . LEU A 1 245 ? -15.809 4.292 14.161 1.00 81.44 245 LEU A N 1
ATOM 1981 C CA . LEU A 1 245 ? -15.746 2.866 13.871 1.00 81.44 245 LEU A CA 1
ATOM 1982 C C . LEU A 1 245 ? -15.880 2.042 15.161 1.00 81.44 245 LEU A C 1
ATOM 1984 O O . LEU A 1 245 ? -14.995 2.084 16.016 1.00 81.44 245 LEU A O 1
ATOM 1988 N N . ASN A 1 246 ? -16.943 1.241 15.288 1.00 89.75 246 ASN A N 1
ATOM 1989 C CA . ASN A 1 246 ? -17.012 0.232 16.345 1.00 89.75 246 ASN A CA 1
ATOM 1990 C C . ASN A 1 246 ? -16.023 -0.897 16.026 1.00 89.75 246 ASN A C 1
ATOM 1992 O O . ASN A 1 246 ? -16.177 -1.630 15.045 1.00 89.75 246 ASN A O 1
ATOM 1996 N N . LEU A 1 247 ? -14.985 -1.028 16.852 1.00 89.94 247 LEU A N 1
ATOM 1997 C CA . LEU A 1 247 ? -13.870 -1.925 16.573 1.00 89.94 247 LEU A CA 1
ATOM 1998 C C . LEU A 1 247 ? -14.282 -3.400 16.647 1.00 89.94 247 LEU A C 1
ATOM 2000 O O . LEU A 1 247 ? -13.800 -4.207 15.857 1.00 89.94 247 LEU A O 1
ATOM 2004 N N . ILE A 1 248 ? -15.178 -3.757 17.571 1.00 91.06 248 ILE A N 1
ATOM 2005 C CA . ILE A 1 248 ? -15.631 -5.143 17.751 1.00 91.06 248 ILE A CA 1
ATOM 2006 C C . ILE A 1 248 ? -16.512 -5.569 16.582 1.00 91.06 248 ILE A C 1
ATOM 2008 O O . ILE A 1 248 ? -16.283 -6.637 16.016 1.00 91.06 248 ILE A O 1
ATOM 2012 N N . GLU A 1 249 ? -17.468 -4.729 16.182 1.00 88.25 249 GLU A N 1
ATOM 2013 C CA . GLU A 1 249 ? -18.297 -4.989 15.002 1.00 88.25 249 GLU A CA 1
ATOM 2014 C C . GLU A 1 249 ? -17.426 -5.112 13.753 1.00 88.25 249 GLU A C 1
ATOM 2016 O O . GLU A 1 249 ? -17.547 -6.083 13.009 1.00 88.25 249 GLU A O 1
ATOM 2021 N N . TYR A 1 250 ? -16.483 -4.189 13.550 1.00 87.69 250 TYR A N 1
ATOM 2022 C CA . TYR A 1 250 ? -15.588 -4.236 12.397 1.00 87.69 250 TYR A CA 1
ATOM 2023 C C . TYR A 1 250 ? -14.710 -5.494 12.381 1.00 87.69 250 TYR A C 1
ATOM 2025 O O . TYR A 1 250 ? -14.585 -6.143 11.343 1.00 87.69 250 TYR A O 1
ATOM 2033 N N . LEU A 1 251 ? -14.125 -5.879 13.520 1.00 86.25 251 LEU A N 1
ATOM 2034 C CA . LEU A 1 251 ? -13.352 -7.119 13.643 1.00 86.25 251 LEU A CA 1
ATOM 2035 C C . LEU A 1 251 ? -14.214 -8.351 13.361 1.00 86.25 251 LEU A C 1
ATOM 2037 O O . LEU A 1 251 ? -13.762 -9.266 12.673 1.00 86.25 251 LEU A O 1
ATOM 2041 N N . TYR A 1 252 ? -15.448 -8.370 13.864 1.00 85.56 252 TYR A N 1
ATOM 2042 C CA . TYR A 1 252 ? -16.399 -9.448 13.622 1.00 85.56 252 TYR A CA 1
ATOM 2043 C C . TYR A 1 252 ? -16.738 -9.568 12.133 1.00 85.56 252 TYR A C 1
ATOM 2045 O O . TYR A 1 252 ? -16.584 -10.645 11.555 1.00 85.56 252 TYR A O 1
ATOM 2053 N N . TYR A 1 253 ? -17.109 -8.460 11.487 1.00 82.00 253 TYR A N 1
ATOM 2054 C CA . TYR A 1 253 ? -17.396 -8.432 10.057 1.00 82.00 253 TYR A CA 1
ATOM 2055 C C . TYR A 1 253 ? -16.171 -8.819 9.229 1.00 82.00 253 TYR A C 1
ATOM 2057 O O . TYR A 1 253 ? -16.262 -9.715 8.399 1.00 82.00 253 TYR A O 1
ATOM 2065 N N . SER A 1 254 ? -15.007 -8.222 9.492 1.00 77.19 254 SER A N 1
ATOM 2066 C CA . SER A 1 254 ? -13.753 -8.534 8.794 1.00 77.19 254 SER A CA 1
ATOM 2067 C C . SER A 1 254 ? -13.377 -10.013 8.908 1.00 77.19 254 SER A C 1
ATOM 2069 O O . SER A 1 254 ? -13.011 -10.649 7.914 1.00 77.19 254 SER A O 1
ATOM 2071 N N . ARG A 1 255 ? -13.530 -10.602 10.102 1.00 76.12 255 ARG A N 1
ATOM 2072 C CA . ARG A 1 255 ? -13.314 -12.036 10.313 1.00 76.12 255 ARG A CA 1
ATOM 2073 C C . ARG A 1 255 ? -14.312 -12.866 9.516 1.00 76.12 255 ARG A C 1
ATOM 2075 O O . ARG A 1 255 ? -13.890 -13.821 8.870 1.00 76.12 255 ARG A O 1
ATOM 2082 N N . ASN A 1 256 ? -15.594 -12.505 9.539 1.00 73.94 256 ASN A N 1
ATOM 2083 C CA . ASN A 1 256 ? -16.618 -13.196 8.763 1.00 73.94 256 ASN A CA 1
ATOM 2084 C C . ASN A 1 256 ? -16.285 -13.151 7.271 1.00 73.94 256 ASN A C 1
ATOM 2086 O O . ASN A 1 256 ? -16.150 -14.216 6.678 1.00 73.94 256 ASN A O 1
ATOM 2090 N N . TYR A 1 257 ? -16.024 -11.969 6.704 1.00 72.00 257 TYR A N 1
ATOM 2091 C CA . TYR A 1 257 ? -15.627 -11.812 5.302 1.00 72.00 257 TYR A CA 1
ATOM 2092 C C . TYR A 1 257 ? -14.395 -12.647 4.963 1.00 72.00 257 TYR A C 1
ATOM 2094 O O . TYR A 1 257 ? -14.428 -13.441 4.034 1.00 72.00 257 TYR A O 1
ATOM 2102 N N . THR A 1 258 ? -13.323 -12.542 5.749 1.00 70.38 258 THR A N 1
ATOM 2103 C CA . THR A 1 258 ? -12.088 -13.301 5.493 1.00 70.38 258 THR A CA 1
ATOM 2104 C C . THR A 1 258 ? -12.319 -14.810 5.582 1.00 70.38 258 THR A C 1
ATOM 2106 O O . THR A 1 258 ? -11.781 -15.567 4.779 1.00 70.38 258 THR A O 1
ATOM 2109 N N . SER A 1 259 ? -13.126 -15.264 6.542 1.00 72.44 259 SER A N 1
ATOM 2110 C CA . SER A 1 259 ? -13.445 -16.685 6.705 1.00 72.44 259 SER A CA 1
ATOM 2111 C C . SER A 1 259 ? -14.345 -17.224 5.594 1.00 72.44 259 SER A C 1
ATOM 2113 O O . SER A 1 259 ? -14.168 -18.367 5.183 1.00 72.44 259 SER A O 1
ATOM 2115 N N . ILE A 1 260 ? -15.281 -16.409 5.100 1.00 75.94 260 ILE A N 1
ATOM 2116 C CA . ILE A 1 260 ? -16.130 -16.728 3.952 1.00 75.94 260 ILE A CA 1
ATOM 2117 C C . ILE A 1 260 ? -15.253 -16.821 2.709 1.00 75.94 260 ILE A C 1
ATOM 2119 O O . ILE A 1 260 ? -15.233 -17.872 2.087 1.00 75.94 260 ILE A O 1
ATOM 2123 N N . HIS A 1 261 ? -14.424 -15.811 2.446 1.00 71.81 261 HIS A N 1
ATOM 2124 C CA . HIS A 1 261 ? -13.475 -15.815 1.335 1.00 71.81 261 HIS A CA 1
ATOM 2125 C C . HIS A 1 261 ? -12.543 -17.036 1.359 1.00 71.81 261 HIS A C 1
ATOM 2127 O O . HIS A 1 261 ? -12.310 -17.672 0.335 1.00 71.81 261 HIS A O 1
ATOM 2133 N N . ALA A 1 262 ? -12.013 -17.403 2.528 1.00 69.94 262 ALA A N 1
ATOM 2134 C CA . ALA A 1 262 ? -11.172 -18.590 2.652 1.00 69.94 262 ALA A CA 1
ATOM 2135 C C . ALA A 1 262 ? -11.937 -19.880 2.302 1.00 69.94 262 ALA A C 1
ATOM 2137 O O . ALA A 1 262 ? -11.392 -20.737 1.614 1.00 69.94 262 ALA A O 1
ATOM 2138 N N . LYS A 1 263 ? -13.200 -20.001 2.734 1.00 75.00 263 LYS A N 1
ATOM 2139 C CA . LYS A 1 263 ? -14.067 -21.140 2.398 1.00 75.00 263 LYS A CA 1
ATOM 2140 C C . LYS A 1 263 ? -14.470 -21.157 0.926 1.00 75.00 263 LYS A C 1
ATOM 2142 O O . LYS A 1 263 ? -14.476 -22.219 0.327 1.00 75.00 263 LYS A O 1
ATOM 2147 N N . GLU A 1 264 ? -14.799 -20.009 0.344 1.00 76.69 264 GLU A N 1
ATOM 2148 C CA . GLU A 1 264 ? -15.113 -19.886 -1.083 1.00 76.69 264 GLU A CA 1
ATOM 2149 C C . GLU A 1 264 ? -13.923 -20.319 -1.932 1.00 76.69 264 GLU A C 1
ATOM 2151 O O . GLU A 1 264 ? -14.087 -21.109 -2.857 1.00 76.69 264 GLU A O 1
ATOM 2156 N N . MET A 1 265 ? -12.715 -19.873 -1.581 1.00 75.75 265 MET A N 1
ATOM 2157 C CA . MET A 1 265 ? -11.499 -20.320 -2.254 1.00 75.75 265 MET A CA 1
ATOM 2158 C C . MET A 1 265 ? -11.307 -21.832 -2.165 1.00 75.75 265 MET A C 1
ATOM 2160 O O . MET A 1 265 ? -11.002 -22.450 -3.176 1.00 75.75 265 MET A O 1
ATOM 2164 N N . ASP A 1 266 ? -11.522 -22.427 -0.994 1.00 74.56 266 ASP A N 1
ATOM 2165 C CA . ASP A 1 266 ? -11.432 -23.878 -0.803 1.00 74.56 266 ASP A CA 1
ATOM 2166 C C . ASP A 1 266 ? -12.498 -24.640 -1.618 1.00 74.56 266 ASP A C 1
ATOM 2168 O O . ASP A 1 266 ? -12.209 -25.649 -2.253 1.00 74.56 266 ASP A O 1
ATOM 2172 N N . MET A 1 267 ? -13.729 -24.123 -1.684 1.00 78.50 267 MET A N 1
ATOM 2173 C CA . MET A 1 267 ? -14.829 -24.743 -2.434 1.00 78.50 267 MET A CA 1
ATOM 2174 C C . MET A 1 267 ? -14.653 -24.644 -3.953 1.00 78.50 267 MET A C 1
ATOM 2176 O O . MET A 1 267 ? -14.842 -25.633 -4.661 1.00 78.50 267 MET A O 1
ATOM 2180 N N . TYR A 1 268 ? -14.331 -23.455 -4.467 1.00 77.44 268 TYR A N 1
ATOM 2181 C CA . TYR A 1 268 ? -14.209 -23.214 -5.907 1.00 77.44 268 TYR A CA 1
ATOM 2182 C C . TYR A 1 268 ? -12.844 -23.640 -6.457 1.00 77.44 268 TYR A C 1
ATOM 2184 O O . TYR A 1 268 ? -12.732 -23.958 -7.642 1.00 77.44 268 TYR A O 1
ATOM 2192 N N . TYR A 1 269 ? -11.816 -23.680 -5.605 1.00 75.06 269 TYR A N 1
ATOM 2193 C CA . TYR A 1 269 ? -10.441 -24.008 -5.973 1.00 75.06 269 TYR A CA 1
ATOM 2194 C C . TYR A 1 269 ? -9.802 -24.973 -4.953 1.00 75.06 269 TYR A C 1
ATOM 2196 O O . TYR A 1 269 ? -8.803 -24.628 -4.332 1.00 75.06 269 TYR A O 1
ATOM 2204 N N . PRO A 1 270 ? -10.296 -26.219 -4.819 1.00 65.75 270 PRO A N 1
ATOM 2205 C CA . PRO A 1 270 ? -9.884 -27.172 -3.772 1.00 65.75 270 PRO A CA 1
ATOM 2206 C C . PRO A 1 270 ? -8.430 -27.673 -3.867 1.00 65.75 270 PRO A C 1
ATOM 2208 O O . PRO A 1 270 ? -7.946 -28.357 -2.972 1.00 65.75 270 PRO A O 1
ATOM 2211 N N . GLY A 1 271 ? -7.719 -27.358 -4.956 1.00 64.19 271 GLY A N 1
ATOM 2212 C CA . GLY A 1 271 ? -6.271 -27.575 -5.089 1.00 64.19 271 GLY A CA 1
ATOM 2213 C C . GLY A 1 271 ? -5.433 -26.316 -4.842 1.00 64.19 271 GLY A C 1
ATOM 2214 O O . GLY A 1 271 ? -4.207 -26.359 -4.931 1.00 64.19 271 GLY A O 1
ATOM 2215 N N . TRP A 1 272 ? -6.080 -25.178 -4.583 1.00 59.34 272 TRP A N 1
ATOM 2216 C CA . TRP A 1 272 ? -5.422 -23.935 -4.221 1.00 59.34 272 TRP A CA 1
ATOM 2217 C C . TRP A 1 272 ? -5.145 -23.957 -2.724 1.00 59.34 272 TRP A C 1
ATOM 2219 O O . TRP A 1 272 ? -5.915 -23.464 -1.904 1.00 59.34 272 TRP A O 1
ATOM 2229 N N . GLU A 1 273 ? -4.026 -24.562 -2.348 1.00 54.12 273 GLU A N 1
ATOM 2230 C CA . GLU A 1 273 ? -3.582 -24.459 -0.972 1.00 54.12 273 GLU A CA 1
ATOM 2231 C C . GLU A 1 273 ? -3.218 -22.991 -0.684 1.00 54.12 273 GLU A C 1
ATOM 2233 O O . GLU A 1 273 ? -2.330 -22.409 -1.317 1.00 54.12 273 GLU A O 1
ATOM 2238 N N . TRP A 1 274 ? -3.793 -22.425 0.387 1.00 48.56 274 TRP A N 1
ATOM 2239 C CA . TRP A 1 274 ? -3.022 -21.548 1.271 1.00 48.56 274 TRP A CA 1
ATOM 2240 C C . TRP A 1 274 ? -1.903 -22.405 1.876 1.00 48.56 274 TRP A C 1
ATOM 2242 O O . TRP A 1 274 ? -1.826 -22.602 3.088 1.00 48.56 274 TRP A O 1
ATOM 2252 N N . SER A 1 275 ? -0.986 -22.913 1.051 1.00 43.47 275 SER A N 1
ATOM 2253 C CA . SER A 1 275 ? 0.355 -23.139 1.525 1.00 43.47 275 SER A CA 1
ATOM 2254 C C . SER A 1 275 ? 0.776 -21.730 1.904 1.00 43.47 275 SER A C 1
ATOM 2256 O O . SER A 1 275 ? 1.138 -20.927 1.039 1.00 43.47 275 SER A O 1
ATOM 2258 N N . TYR A 1 276 ? 0.610 -21.364 3.183 1.00 41.19 276 TYR A N 1
ATOM 2259 C CA . TYR A 1 276 ? 1.380 -20.277 3.749 1.00 41.19 276 TYR A CA 1
ATOM 2260 C C . TYR A 1 276 ? 2.764 -20.574 3.233 1.00 41.19 276 TYR A C 1
ATOM 2262 O O . TYR A 1 276 ? 3.239 -21.685 3.493 1.00 41.19 276 TYR A O 1
ATOM 2270 N N . PRO A 1 277 ? 3.340 -19.719 2.388 1.00 37.97 277 PRO A N 1
ATOM 2271 C CA . PRO A 1 277 ? 4.547 -20.127 1.755 1.00 37.97 277 PRO A CA 1
ATOM 2272 C C . PRO A 1 277 ? 5.581 -20.273 2.876 1.00 37.97 277 PRO A C 1
ATOM 2274 O O . PRO A 1 277 ? 6.171 -19.300 3.320 1.00 37.97 277 PRO A O 1
ATOM 2277 N N . GLY A 1 278 ? 5.848 -21.515 3.263 1.00 37.84 278 GLY A N 1
ATOM 2278 C CA . GLY A 1 278 ? 7.195 -22.039 3.250 1.00 37.84 278 GLY A CA 1
ATOM 2279 C C . GLY A 1 278 ? 7.712 -22.109 1.809 1.00 37.84 278 GLY A C 1
ATOM 2280 O O . GLY A 1 278 ? 8.457 -23.014 1.470 1.00 37.84 278 GLY A O 1
ATOM 2281 N N . VAL A 1 279 ? 7.327 -21.171 0.930 1.00 36.72 279 VAL A N 1
ATOM 2282 C CA . VAL A 1 279 ? 8.218 -20.725 -0.123 1.00 36.72 279 VAL A CA 1
ATOM 2283 C C . VAL A 1 279 ? 9.393 -20.197 0.659 1.00 36.72 279 VAL A C 1
ATOM 2285 O O . VAL A 1 279 ? 9.258 -19.280 1.468 1.00 36.72 279 VAL A O 1
ATOM 2288 N N . ASN A 1 280 ? 10.528 -20.850 0.464 1.00 38.44 280 ASN A N 1
ATOM 2289 C CA . ASN A 1 280 ? 11.812 -20.212 0.618 1.00 38.44 280 ASN A CA 1
ATOM 2290 C C . ASN A 1 280 ? 11.684 -18.827 -0.035 1.00 38.44 280 ASN A C 1
ATOM 2292 O O . ASN A 1 280 ? 11.770 -18.711 -1.253 1.00 38.44 280 ASN A O 1
ATOM 2296 N N . ASP A 1 281 ? 11.394 -17.796 0.771 1.00 38.69 281 ASP A N 1
ATOM 2297 C CA . ASP A 1 281 ? 11.092 -16.400 0.382 1.00 38.69 281 ASP A CA 1
ATOM 2298 C C . ASP A 1 281 ? 12.358 -15.697 -0.160 1.00 38.69 281 ASP A C 1
ATOM 2300 O O . ASP A 1 281 ? 12.488 -14.479 -0.198 1.00 38.69 281 ASP A O 1
ATOM 2304 N N . TYR A 1 282 ? 13.328 -16.509 -0.572 1.00 39.75 282 TYR A N 1
ATOM 2305 C CA . TYR A 1 282 ? 14.563 -16.173 -1.223 1.00 39.75 282 TYR A CA 1
ATOM 2306 C C . TYR A 1 282 ? 14.467 -16.805 -2.601 1.00 39.75 282 TYR A C 1
ATOM 2308 O O . TYR A 1 282 ? 14.513 -18.026 -2.742 1.00 39.75 282 TYR A O 1
ATOM 2316 N N . ALA A 1 283 ? 14.364 -15.977 -3.631 1.00 36.75 283 ALA A N 1
ATOM 2317 C CA . ALA A 1 283 ? 14.712 -16.388 -4.979 1.00 36.75 283 ALA A CA 1
ATOM 2318 C C . ALA A 1 283 ? 16.197 -16.809 -4.994 1.00 36.75 283 ALA A C 1
ATOM 2320 O O . ALA A 1 283 ? 17.049 -15.994 -5.315 1.00 36.75 283 ALA A O 1
ATOM 2321 N N . ASN A 1 284 ? 16.529 -18.026 -4.542 1.00 37.62 284 ASN A N 1
ATOM 2322 C CA . ASN A 1 284 ? 17.893 -18.564 -4.440 1.00 37.62 284 ASN A CA 1
ATOM 2323 C C . ASN A 1 284 ? 18.949 -17.579 -3.886 1.00 37.62 284 ASN A C 1
ATOM 2325 O O . ASN A 1 284 ? 20.115 -17.633 -4.272 1.00 37.62 284 ASN A O 1
ATOM 2329 N N . ILE A 1 285 ? 18.568 -16.677 -2.976 1.00 39.66 285 ILE A N 1
ATOM 2330 C CA . ILE A 1 285 ? 19.516 -15.791 -2.293 1.00 39.66 285 ILE A CA 1
ATOM 2331 C C . ILE A 1 285 ? 20.108 -16.597 -1.128 1.00 39.66 285 ILE A C 1
ATOM 2333 O O . ILE A 1 285 ? 19.339 -17.036 -0.270 1.00 39.66 285 ILE A O 1
ATOM 2337 N N . PRO A 1 286 ? 21.436 -16.817 -1.069 1.00 29.64 286 PRO A N 1
ATOM 2338 C CA . PRO A 1 286 ? 22.060 -17.556 0.022 1.00 29.64 286 PRO A CA 1
ATOM 2339 C C . PRO A 1 286 ? 21.694 -16.930 1.368 1.00 29.64 286 PRO A C 1
ATOM 2341 O O . PRO A 1 286 ? 21.910 -15.740 1.599 1.00 29.64 286 PRO A O 1
ATOM 2344 N N . SER A 1 287 ? 21.145 -17.740 2.270 1.00 37.59 287 SER A N 1
ATOM 2345 C CA . SER A 1 287 ? 20.671 -17.340 3.596 1.00 37.59 287 SER A CA 1
ATOM 2346 C C . SER A 1 287 ? 21.813 -17.098 4.594 1.00 37.59 287 SER A C 1
ATOM 2348 O O . SER A 1 287 ? 21.737 -17.521 5.747 1.00 37.59 287 SER A O 1
ATOM 2350 N N . SER A 1 288 ? 22.889 -16.428 4.182 1.00 33.88 288 SER A N 1
ATOM 2351 C CA . SER A 1 288 ? 23.965 -16.002 5.079 1.00 33.88 288 SER A CA 1
ATOM 2352 C C . SER A 1 288 ? 23.671 -14.597 5.604 1.00 33.88 288 SER A C 1
ATOM 2354 O O . SER A 1 288 ? 24.323 -13.635 5.199 1.00 33.88 288 SER A O 1
ATOM 2356 N N . LYS A 1 289 ? 22.624 -14.471 6.425 1.00 35.97 289 LYS A N 1
ATOM 2357 C CA . LYS A 1 289 ? 22.400 -13.372 7.385 1.00 35.97 289 LYS A CA 1
ATOM 2358 C C . LYS A 1 289 ? 21.102 -13.635 8.152 1.00 35.97 289 LYS A C 1
ATOM 2360 O O . LYS A 1 289 ? 20.049 -13.076 7.857 1.00 35.97 289 LYS A O 1
ATOM 2365 N N . LYS A 1 290 ? 21.200 -14.548 9.114 1.00 35.69 290 LYS A N 1
ATOM 2366 C CA . LYS A 1 290 ? 20.416 -14.506 10.346 1.00 35.69 290 LYS A CA 1
ATOM 2367 C C . LYS A 1 290 ? 21.406 -14.097 11.425 1.00 35.69 290 LYS A C 1
ATOM 2369 O O . LYS A 1 290 ? 22.284 -14.896 11.712 1.00 35.69 290 LYS A O 1
ATOM 2374 N N . ASP A 1 291 ? 21.286 -12.858 11.878 1.00 31.33 291 ASP A N 1
ATOM 2375 C CA . ASP A 1 291 ? 21.651 -12.333 13.198 1.00 31.33 291 ASP A CA 1
ATOM 2376 C C . ASP A 1 291 ? 20.888 -11.011 13.365 1.00 31.33 291 ASP A C 1
ATOM 2378 O O . ASP A 1 291 ? 20.945 -10.179 12.425 1.00 31.33 291 ASP A O 1
#

Organism: Pichia kudriavzevii (NCBI:txid4909)

Sequence (291 aa):
GKENGSNNIDARVVDVDSGLFVDITGLSVSGESLTSAELKKLRRWVPNELLDTYPTNKRTTRKKNHWNPKAPKNLHKEEKPEEVIIDKIVEAEIFEIHKENHIYNCRNKHFYTLQQLSPLRLTLFEGAPTFVAANKESLRAQLITEYSSKSVERDAWEQYVFSKPLRMWLNADDIYQACQSILDTESSNLFSKGKFKPNNIKGSRVLKAYHKEEANIIATMIQNSAYQITKDPPLKIDEPKPLRLNLIEYLYYSRNYTSIHAKEMDMYYPGWEWSYPGVNDYANIPSSKKD

Secondary structure (DSSP, 8-state):
--GGG----EEEEE-TTT--EEEEE--B---PPPPHHHHHHHTTTS-HHHHHH---------------TTS-S-------HHHHHHHHHHHHHHHHHHHHTTEEE-TT--EEEHHHH-SEEEEEETTEEEEEESSHHHHHHHHHHHH-GGGGT-SEETTEEEETTTTEEEEHHHHHHHHHHH--TTGGGGS-S----SSS--HHHHHHHHHHSHHHHHHHHHHHHHHHHH--GGG--SS-PPPSS-HHHHHHHHHHHHHHHHHHHHHH-TT-------S-SSSS-------